Protein AF-A0A2A4IJP9-F1 (afdb_monomer_lite)

Secondary structure (DSSP, 8-state):
-HHHHHHHHHHHHHHHHHHHHHHHHHS--SSHHHHHHHHHTTSPTT--SEEEE-SHHHHHH--HHHHHHHH---EEE---TT--HHHHHHHHHHHTTT---SEEEE-SHHHH-GGGGSTT-HHHHHHHHHHSPSSHHHHHHHHHHS-GGGHHHHH-HHHHHTT-GGG--GGGTS---GGGGSTTPPP----------S--------TT-----

Radius of gyration: 20.9 Å; chains: 1; bounding box: 59×50×66 Å

Foldseek 3Di:
DVVVVVVVVVVVVVVVVVVVLVCLLLFDDDFLLLLLLLLLVVDAFAQAQEEEEEAVCLQPVDAQVCCCVPPVHRHADSYHHLAAPLLSVLSVVVNVVRHPHNYYHYDCVNVVVVCSLDPVCVVNLQSSLSSDDDDPSSVVSCVVNPDPVCSCCRVDVVNVSVVCPVVGDPVSNDDDPCSNVRRSHDDDPDDDDPPPPDDDDPPPPVPDPDPPD

pLDDT: mean 82.54, std 14.51, range [44.16, 98.38]

Structure (mmCIF, N/CA/C/O backbone):
data_AF-A0A2A4IJP9-F1
#
_entry.id   AF-A0A2A4IJP9-F1
#
loop_
_atom_site.group_PDB
_atom_site.id
_atom_site.type_symbol
_atom_site.label_atom_id
_atom_site.label_alt_id
_atom_site.label_comp_id
_atom_site.label_asym_id
_atom_site.label_entity_id
_atom_site.label_seq_id
_atom_site.pdbx_PDB_ins_code
_atom_site.Cartn_x
_atom_site.Cartn_y
_atom_site.Cartn_z
_atom_site.occupancy
_atom_site.B_iso_or_equiv
_atom_site.auth_seq_id
_atom_site.auth_comp_id
_atom_site.auth_asym_id
_atom_site.auth_atom_id
_atom_site.pdbx_PDB_model_num
ATOM 1 N N . MET A 1 1 ? -29.208 14.426 31.979 1.00 63.25 1 MET A N 1
ATOM 2 C CA . MET A 1 1 ? -28.071 13.583 31.519 1.00 63.25 1 MET A CA 1
ATOM 3 C C . MET A 1 1 ? -28.048 13.380 30.003 1.00 63.25 1 MET A C 1
ATOM 5 O O . MET A 1 1 ? -27.011 13.641 29.411 1.00 63.25 1 MET A O 1
ATOM 9 N N . LYS A 1 2 ? -29.172 13.032 29.354 1.00 78.62 2 LYS A N 1
ATOM 10 C CA . LYS A 1 2 ? -29.249 12.823 27.889 1.00 78.62 2 LYS A CA 1
ATOM 11 C C . LYS A 1 2 ? -28.760 14.016 27.045 1.00 78.62 2 LYS A C 1
ATOM 13 O O . LYS A 1 2 ? -27.952 13.827 26.151 1.00 78.62 2 LYS A O 1
ATOM 18 N N . ILE A 1 3 ? -29.143 15.251 27.393 1.00 87.56 3 ILE A N 1
ATOM 19 C CA . ILE A 1 3 ? -28.709 16.465 26.665 1.00 87.56 3 ILE A CA 1
ATOM 20 C C . ILE A 1 3 ? -27.187 16.685 26.750 1.00 87.56 3 ILE A C 1
ATOM 22 O O . ILE A 1 3 ? -26.568 17.071 25.765 1.00 87.56 3 ILE A O 1
ATOM 26 N N . LYS A 1 4 ? -26.562 16.416 27.908 1.00 91.81 4 LYS A N 1
ATOM 27 C CA . LYS A 1 4 ? -25.101 16.532 28.065 1.00 91.81 4 LYS A CA 1
ATOM 28 C C . LYS A 1 4 ? -24.374 15.475 27.227 1.00 91.81 4 LYS A C 1
ATOM 30 O O . LYS A 1 4 ? -23.414 15.812 26.548 1.00 91.81 4 LYS A O 1
ATOM 35 N N . ALA A 1 5 ? -24.876 14.238 27.221 1.00 94.75 5 ALA A N 1
ATOM 36 C CA . ALA A 1 5 ? -24.332 13.166 26.390 1.00 94.75 5 ALA A CA 1
ATOM 37 C C . ALA A 1 5 ? -24.440 13.489 24.890 1.00 94.75 5 ALA A C 1
ATOM 39 O O . ALA A 1 5 ? -23.455 13.358 24.174 1.00 94.75 5 ALA A O 1
ATOM 40 N N . ILE A 1 6 ? -25.592 13.998 24.435 1.00 95.50 6 ILE A N 1
ATOM 41 C CA . ILE A 1 6 ? -25.785 14.429 23.041 1.00 95.50 6 ILE A CA 1
ATOM 42 C C . ILE A 1 6 ? -24.781 15.525 22.673 1.00 95.50 6 ILE A C 1
ATOM 44 O O . ILE A 1 6 ? -24.096 15.395 21.667 1.00 95.50 6 ILE A O 1
ATOM 48 N N . LYS A 1 7 ? -24.616 16.558 23.512 1.00 95.25 7 LYS A N 1
ATOM 49 C CA . LYS A 1 7 ? -23.635 17.631 23.268 1.00 95.25 7 LYS A CA 1
ATOM 50 C C . LYS A 1 7 ? -22.203 17.102 23.142 1.00 95.25 7 LYS A C 1
ATOM 52 O O . LYS A 1 7 ? -21.485 17.532 22.246 1.00 95.25 7 LYS A O 1
ATOM 57 N N . ILE A 1 8 ? -21.802 16.165 24.004 1.00 96.69 8 ILE A N 1
ATOM 58 C CA . ILE A 1 8 ? -20.465 15.549 23.960 1.00 96.69 8 ILE A CA 1
ATOM 59 C C . ILE A 1 8 ? -20.283 14.741 22.673 1.00 96.69 8 ILE A C 1
ATOM 61 O O . ILE A 1 8 ? -19.279 14.909 21.988 1.00 96.69 8 ILE A O 1
ATOM 65 N N . ILE A 1 9 ? -21.255 13.902 22.311 1.00 96.50 9 ILE A N 1
ATOM 66 C CA . ILE A 1 9 ? -21.191 13.082 21.094 1.00 96.50 9 ILE A CA 1
ATOM 67 C C . ILE A 1 9 ? -21.143 13.972 19.849 1.00 96.50 9 ILE A C 1
ATOM 69 O O . ILE A 1 9 ? -20.305 13.753 18.978 1.00 96.50 9 ILE A O 1
ATOM 73 N N . SER A 1 10 ? -21.992 15.000 19.778 1.00 96.31 10 SER A N 1
ATOM 74 C CA . SER A 1 10 ? -21.985 15.962 18.674 1.00 96.31 10 SER A CA 1
ATOM 75 C C . SER A 1 10 ? -20.648 16.689 18.568 1.00 96.31 10 SER A C 1
ATOM 77 O O . SER A 1 10 ? -20.105 16.791 17.472 1.00 96.31 10 SER A O 1
ATOM 79 N N . PHE A 1 11 ? -20.082 17.143 19.690 1.00 97.25 11 PHE A N 1
ATOM 80 C CA . PHE A 1 11 ? -18.761 17.767 19.708 1.00 97.25 11 PHE A CA 1
ATOM 81 C C . PHE A 1 11 ? -17.674 16.814 19.197 1.00 97.25 11 PHE A C 1
ATOM 83 O O . PHE A 1 11 ? -16.904 17.195 18.320 1.00 97.25 11 PHE A O 1
ATOM 90 N N . LEU A 1 12 ? -17.636 15.570 19.686 1.00 96.94 12 LEU A N 1
ATOM 91 C CA . LEU A 1 12 ? -16.654 14.573 19.251 1.00 96.94 12 LEU A CA 1
ATOM 92 C C . 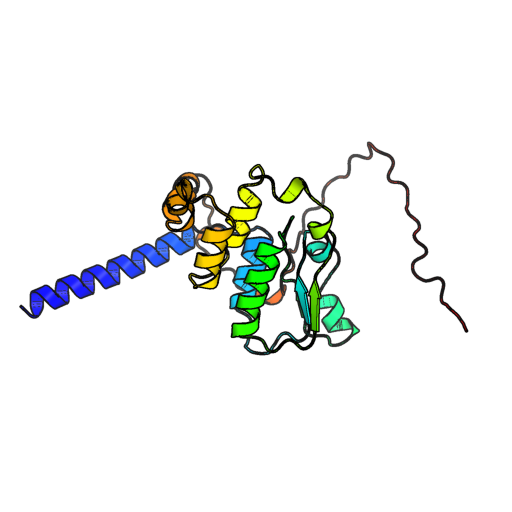LEU A 1 12 ? -16.790 14.245 17.764 1.00 96.94 12 LEU A C 1
ATOM 94 O O . LEU A 1 12 ? -15.786 14.124 17.072 1.00 96.94 12 LEU A O 1
ATOM 98 N N . LEU A 1 13 ? -18.017 14.142 17.254 1.00 96.44 13 LEU A N 1
ATOM 99 C CA . LEU A 1 13 ? -18.260 13.880 15.839 1.00 96.44 13 LEU A CA 1
ATOM 100 C C . LEU A 1 13 ? -17.765 15.039 14.970 1.00 96.44 13 LEU A C 1
ATOM 102 O O . LEU A 1 13 ? -17.024 14.809 14.016 1.00 96.44 13 LEU A O 1
ATOM 106 N N . ILE A 1 14 ? -18.108 16.279 15.331 1.00 96.56 14 ILE A N 1
ATOM 107 C CA . ILE A 1 14 ? -17.627 17.481 14.635 1.00 96.56 14 ILE A CA 1
ATOM 108 C C 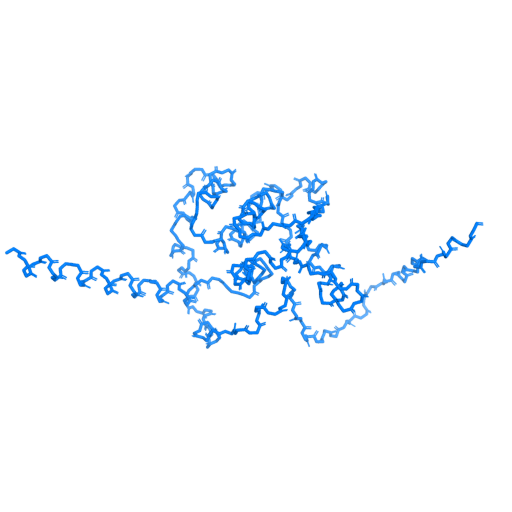. ILE A 1 14 ? -16.098 17.544 14.685 1.00 96.56 14 ILE A C 1
ATOM 110 O O . ILE A 1 14 ? -15.453 17.753 13.660 1.00 96.56 14 ILE A O 1
ATOM 114 N N . PHE A 1 15 ? -15.508 17.303 15.854 1.00 94.69 15 PHE A N 1
ATOM 115 C CA . PHE A 1 15 ? -14.062 17.295 16.040 1.00 94.69 15 PHE A CA 1
ATOM 116 C C . PHE A 1 15 ? -13.375 16.242 15.161 1.00 94.69 15 PHE A C 1
ATOM 118 O O . PHE A 1 15 ? -12.411 16.562 14.471 1.00 94.69 15 PHE A O 1
ATOM 125 N N . CYS A 1 16 ? -13.900 15.017 15.101 1.00 92.12 16 CYS A N 1
ATOM 126 C CA . CYS A 1 16 ? -13.381 13.961 14.230 1.00 92.12 16 CYS A CA 1
ATOM 127 C C . CYS A 1 16 ? -13.487 14.320 12.741 1.00 92.12 16 CYS A C 1
ATOM 129 O O . CYS A 1 16 ? -12.548 14.070 11.987 1.00 92.12 16 CYS A O 1
ATOM 131 N N . VAL A 1 17 ? -14.596 14.931 12.309 1.00 92.31 17 VAL A N 1
ATOM 132 C CA . VAL A 1 17 ? -14.779 15.381 10.917 1.00 92.31 17 VAL A CA 1
ATOM 133 C C . VAL A 1 17 ? -13.785 16.487 10.558 1.00 92.31 17 VAL A C 1
ATOM 135 O O . VAL A 1 17 ? -13.175 16.446 9.485 1.00 92.31 17 VAL A O 1
ATOM 138 N N . LEU A 1 18 ? -13.577 17.452 11.456 1.00 91.38 18 LEU A N 1
ATOM 139 C CA . LEU A 1 18 ? -12.591 18.517 11.275 1.00 91.38 18 LEU A CA 1
ATOM 140 C C . LEU A 1 18 ? -11.171 17.950 11.233 1.00 91.38 18 LEU A C 1
ATOM 142 O O . LEU A 1 18 ? -10.430 18.240 10.295 1.00 91.38 18 LEU A O 1
ATOM 146 N N . LEU A 1 19 ? -10.813 17.081 12.181 1.00 87.06 19 LEU A N 1
ATOM 147 C CA . LEU A 1 19 ? -9.511 16.416 12.205 1.00 87.06 19 LEU A CA 1
ATOM 148 C C . LEU A 1 19 ? -9.255 15.603 10.938 1.00 87.06 19 LEU A C 1
ATOM 150 O O . LEU A 1 19 ? -8.159 15.671 10.387 1.00 87.06 19 LEU A O 1
ATOM 154 N N . TYR A 1 20 ? -10.250 14.862 10.451 1.00 84.94 20 TYR A N 1
ATOM 155 C CA . TYR A 1 20 ? -10.142 14.115 9.200 1.00 84.94 20 TYR A CA 1
ATOM 156 C C . TYR A 1 20 ? -9.907 15.048 8.006 1.00 84.94 20 TYR A C 1
ATOM 158 O O . TYR A 1 20 ? -9.017 14.807 7.187 1.00 84.94 20 TYR A O 1
ATOM 166 N N . SER A 1 21 ? -10.664 16.144 7.933 1.00 84.56 21 SER A N 1
ATOM 167 C CA . SER A 1 21 ? -10.563 17.128 6.851 1.00 84.56 21 SER A CA 1
ATOM 168 C C . SER A 1 21 ? -9.196 17.811 6.827 1.00 84.56 21 SER A C 1
ATOM 170 O O . SER A 1 21 ? -8.582 17.907 5.765 1.00 84.56 21 SER A O 1
ATOM 172 N N . VAL A 1 22 ? -8.687 18.211 7.996 1.00 85.38 22 VAL A N 1
ATOM 173 C CA . VAL A 1 22 ? -7.338 18.768 8.159 1.00 85.38 22 VAL A CA 1
ATOM 174 C C . VAL A 1 22 ? -6.295 17.714 7.792 1.00 85.38 22 VAL A C 1
ATOM 176 O O . VAL A 1 22 ? -5.471 17.947 6.915 1.00 85.38 22 VAL A O 1
ATOM 179 N N . SER A 1 23 ? -6.368 16.513 8.367 1.00 82.00 23 SER A N 1
ATOM 180 C CA . SER A 1 23 ? -5.419 15.429 8.081 1.00 82.00 23 SER A CA 1
ATOM 181 C C . SER A 1 23 ? -5.304 15.134 6.581 1.00 82.00 23 SER A C 1
ATOM 183 O O . SER A 1 23 ? -4.203 14.942 6.074 1.00 82.00 23 SER A O 1
ATOM 185 N N . ARG A 1 24 ? -6.416 15.184 5.837 1.00 81.50 24 ARG A N 1
ATOM 186 C CA . ARG A 1 24 ? -6.442 14.991 4.379 1.00 81.50 24 ARG A CA 1
ATOM 187 C C . ARG A 1 24 ? -5.681 16.070 3.598 1.00 81.50 24 ARG A C 1
ATOM 189 O O . ARG A 1 24 ? -5.043 15.737 2.599 1.00 81.50 24 ARG A O 1
ATOM 196 N N . VAL A 1 25 ? -5.769 17.336 4.009 1.00 83.62 25 VAL A N 1
ATOM 197 C CA . VAL A 1 25 ? -5.050 18.457 3.367 1.00 83.62 25 VAL A CA 1
ATOM 198 C C . VAL A 1 25 ? -3.558 18.389 3.696 1.00 83.62 25 VAL A C 1
ATOM 200 O O . VAL A 1 25 ? -2.708 18.542 2.821 1.00 83.62 25 VAL A O 1
ATOM 203 N N . PHE A 1 26 ? -3.240 18.089 4.954 1.00 82.06 26 PHE A N 1
ATOM 204 C CA . PHE A 1 26 ? -1.867 18.067 5.452 1.00 82.06 26 PHE A CA 1
ATOM 205 C C . PHE A 1 26 ? -1.097 16.789 5.114 1.00 82.06 26 PHE A C 1
ATOM 207 O O . PHE A 1 26 ? 0.133 16.805 5.152 1.00 82.06 26 PHE A O 1
ATOM 214 N N . ARG A 1 27 ? -1.779 15.699 4.735 1.00 78.88 27 ARG A N 1
ATOM 215 C CA . ARG A 1 27 ? -1.115 14.469 4.291 1.00 78.88 27 ARG A CA 1
ATOM 216 C C . ARG A 1 27 ? -0.145 14.768 3.147 1.00 78.88 27 ARG A C 1
ATOM 218 O O . ARG A 1 27 ? -0.412 15.590 2.266 1.00 78.88 27 ARG A O 1
ATOM 225 N N . PHE A 1 28 ? 0.979 14.066 3.148 1.00 76.81 28 PHE A N 1
ATOM 226 C CA . PHE A 1 28 ? 1.908 14.068 2.027 1.00 76.81 28 PHE A CA 1
ATOM 227 C C . PHE A 1 28 ? 1.256 13.488 0.755 1.00 76.81 28 PHE A C 1
ATOM 229 O O . PHE A 1 28 ? 0.429 12.568 0.812 1.00 76.81 28 PHE A O 1
ATOM 236 N N . LYS A 1 29 ? 1.603 14.080 -0.389 1.00 75.06 29 LYS A N 1
ATOM 237 C CA . LYS A 1 29 ? 1.082 13.785 -1.732 1.00 75.06 29 LYS A CA 1
ATOM 238 C C . LYS A 1 29 ? 2.211 13.971 -2.749 1.00 75.06 29 LYS A C 1
ATOM 240 O O . LYS A 1 29 ? 3.145 14.714 -2.456 1.00 75.06 29 LYS A O 1
ATOM 245 N N . GLY A 1 30 ? 2.093 13.352 -3.923 1.00 69.12 30 GLY A N 1
ATOM 246 C CA . GLY A 1 30 ? 2.944 13.676 -5.072 1.00 69.12 30 GLY A CA 1
ATOM 247 C C . GLY A 1 30 ? 4.333 13.041 -5.059 1.00 69.12 30 GLY A C 1
ATOM 248 O O . GLY A 1 30 ? 5.231 13.556 -5.714 1.00 69.12 30 GLY A O 1
ATOM 249 N N . ASN A 1 31 ? 4.523 11.949 -4.314 1.00 71.56 31 ASN A N 1
ATOM 250 C CA . ASN A 1 31 ? 5.643 11.045 -4.563 1.00 71.56 31 ASN A CA 1
ATOM 251 C C . ASN A 1 31 ? 5.110 9.664 -4.953 1.00 71.56 31 ASN A C 1
ATOM 253 O O . ASN A 1 31 ? 3.979 9.304 -4.612 1.00 71.56 31 ASN A O 1
ATOM 257 N N . ASP A 1 32 ? 5.952 8.898 -5.636 1.00 73.25 32 ASP A N 1
ATOM 258 C CA . ASP A 1 32 ? 5.666 7.544 -6.109 1.00 73.25 32 ASP A CA 1
ATOM 259 C C . ASP A 1 32 ? 5.084 6.624 -5.020 1.00 73.25 32 ASP A C 1
ATOM 261 O O . ASP A 1 32 ? 4.082 5.948 -5.238 1.00 73.25 32 ASP A O 1
ATOM 265 N N . SER A 1 33 ? 5.633 6.652 -3.807 1.00 78.56 33 SER A N 1
ATOM 266 C CA . SER A 1 33 ? 5.166 5.881 -2.654 1.00 78.56 33 SER A CA 1
ATOM 267 C C . SER A 1 33 ? 3.733 6.214 -2.238 1.00 78.56 33 SER A C 1
ATOM 269 O O . SER A 1 33 ? 2.912 5.313 -2.018 1.00 78.56 33 SER A O 1
ATOM 271 N N . PHE A 1 34 ? 3.428 7.503 -2.092 1.00 82.44 34 PHE A N 1
ATOM 272 C CA . PHE A 1 34 ? 2.104 7.991 -1.725 1.00 82.44 34 PHE A CA 1
ATOM 273 C C . PHE A 1 34 ? 1.120 7.677 -2.838 1.00 82.44 34 PHE A C 1
ATOM 275 O O . PHE A 1 34 ? 0.049 7.137 -2.566 1.00 82.44 34 PHE A O 1
ATOM 282 N N . ASP A 1 35 ? 1.479 7.972 -4.077 1.00 83.50 35 ASP A N 1
ATOM 283 C CA . ASP A 1 35 ? 0.568 7.842 -5.200 1.00 83.50 35 ASP A CA 1
ATOM 284 C C . ASP A 1 35 ? 0.278 6.369 -5.486 1.00 83.50 35 ASP A C 1
ATOM 286 O O . ASP A 1 35 ? -0.899 5.997 -5.495 1.00 83.50 35 ASP A O 1
ATOM 290 N N . ALA A 1 36 ? 1.291 5.498 -5.547 1.00 88.44 36 ALA A N 1
ATOM 291 C CA . ALA A 1 36 ? 1.105 4.057 -5.725 1.00 88.44 36 ALA A CA 1
ATOM 292 C C . ALA A 1 36 ? 0.241 3.439 -4.617 1.00 88.44 36 ALA A C 1
ATOM 294 O O . ALA A 1 36 ? -0.654 2.647 -4.898 1.00 88.44 36 ALA A O 1
ATOM 295 N N . THR A 1 37 ? 0.428 3.827 -3.355 1.00 90.31 37 THR A N 1
ATOM 296 C CA . THR A 1 37 ? -0.349 3.252 -2.243 1.00 90.31 37 THR A CA 1
ATOM 297 C C . THR A 1 37 ? -1.776 3.800 -2.177 1.00 90.31 37 THR A C 1
ATOM 299 O O . THR A 1 37 ? -2.739 3.049 -2.007 1.00 90.31 37 THR A O 1
ATOM 302 N N . HIS A 1 38 ? -1.961 5.114 -2.321 1.00 87.56 38 HIS A N 1
ATOM 303 C CA . HIS A 1 38 ? -3.291 5.724 -2.247 1.00 87.56 38 HIS A CA 1
ATOM 304 C C . HIS A 1 38 ? -4.182 5.300 -3.409 1.00 87.56 38 HIS A C 1
ATOM 306 O O . HIS A 1 38 ? -5.393 5.153 -3.236 1.00 87.56 38 HIS A O 1
ATOM 312 N N . THR A 1 39 ? -3.599 5.114 -4.589 1.00 88.56 39 THR A N 1
ATOM 313 C CA . THR A 1 39 ? -4.331 4.651 -5.768 1.00 88.56 39 THR A CA 1
ATOM 314 C C . THR A 1 39 ? -4.604 3.160 -5.708 1.00 88.56 39 THR A C 1
ATOM 316 O O . THR A 1 39 ? -5.671 2.744 -6.161 1.00 88.56 39 THR A O 1
ATOM 319 N N . PHE A 1 40 ? -3.745 2.383 -5.042 1.00 93.75 40 PHE A N 1
ATOM 320 C CA . PHE A 1 40 ? -3.973 0.965 -4.783 1.00 93.75 40 PHE A CA 1
ATOM 321 C C . PHE A 1 40 ? -5.247 0.761 -3.956 1.00 93.75 40 PHE A C 1
ATOM 323 O O . PHE A 1 40 ? -6.118 -0.027 -4.321 1.00 93.75 40 PHE A O 1
ATOM 330 N N . TYR A 1 41 ? -5.427 1.542 -2.885 1.00 92.69 41 TYR A N 1
ATOM 331 C CA . TYR A 1 41 ? -6.635 1.461 -2.053 1.00 92.69 41 TYR A CA 1
ATOM 332 C C . TYR A 1 41 ? -7.931 1.851 -2.779 1.00 92.69 41 TYR A C 1
ATOM 334 O O . TYR A 1 41 ? -9.015 1.568 -2.270 1.00 92.69 41 TYR A O 1
ATOM 342 N N . LYS A 1 42 ? -7.841 2.490 -3.952 1.00 91.12 42 LYS A N 1
ATOM 343 C CA . LYS A 1 42 ? -8.993 2.829 -4.799 1.00 91.12 42 LYS A CA 1
ATOM 344 C C . LYS A 1 42 ? -9.313 1.751 -5.842 1.00 91.12 42 LYS A C 1
ATOM 346 O O . LYS A 1 42 ? -10.296 1.901 -6.565 1.00 91.12 42 LYS A O 1
ATOM 351 N N . GLN A 1 43 ? -8.505 0.695 -5.954 1.00 93.25 43 GLN A N 1
ATOM 352 C CA . GLN A 1 43 ? -8.711 -0.339 -6.966 1.00 93.25 43 GLN A CA 1
ATOM 353 C C . GLN A 1 43 ? -9.906 -1.237 -6.612 1.00 93.25 43 GLN A C 1
ATOM 355 O O . GLN A 1 43 ? -10.079 -1.597 -5.442 1.00 93.25 43 GLN A O 1
ATOM 360 N N . PRO A 1 44 ? -10.726 -1.640 -7.602 1.00 94.56 44 PRO A N 1
ATOM 361 C CA . PRO A 1 44 ? -11.785 -2.616 -7.375 1.00 94.56 44 PRO A CA 1
ATOM 362 C C . PRO A 1 44 ? -11.224 -3.923 -6.802 1.00 94.56 44 PRO A C 1
ATOM 364 O O . PRO A 1 44 ? -10.089 -4.315 -7.095 1.00 94.56 44 PRO A O 1
ATOM 367 N N . LYS A 1 45 ? -12.019 -4.612 -5.978 1.00 97.19 45 LYS A N 1
ATOM 368 C CA . LYS A 1 45 ? -11.629 -5.918 -5.428 1.00 97.19 45 LYS A CA 1
ATOM 369 C C . LYS A 1 45 ? -11.381 -6.915 -6.560 1.00 97.19 45 LYS A C 1
ATOM 371 O O . LYS A 1 45 ? -12.178 -6.976 -7.490 1.00 97.19 45 LYS A O 1
ATOM 376 N N . ASN A 1 46 ? -10.324 -7.715 -6.434 1.00 97.56 46 ASN A N 1
ATOM 377 C CA . ASN A 1 46 ? -9.917 -8.735 -7.411 1.00 97.56 46 ASN A CA 1
ATOM 378 C C . ASN A 1 46 ? -9.790 -8.210 -8.853 1.00 97.56 46 ASN A C 1
ATOM 380 O O . ASN A 1 46 ? -10.182 -8.893 -9.793 1.00 97.56 46 ASN A O 1
ATOM 384 N N . SER A 1 47 ? -9.276 -6.991 -9.024 1.00 96.50 47 SER A N 1
ATOM 385 C CA . SER A 1 47 ? -9.038 -6.394 -10.346 1.00 96.50 47 SER A CA 1
ATOM 386 C C . SER A 1 47 ? -7.578 -6.464 -10.790 1.00 96.50 47 SER A C 1
ATOM 388 O O . SER A 1 47 ? -7.267 -6.054 -11.903 1.00 96.50 47 SER A O 1
ATOM 390 N N . ILE A 1 48 ? -6.686 -6.964 -9.934 1.00 97.62 48 ILE A N 1
ATOM 391 C CA . ILE A 1 48 ? -5.243 -7.036 -10.169 1.00 97.62 48 ILE A CA 1
ATOM 392 C C . ILE A 1 48 ? -4.840 -8.510 -10.205 1.00 97.62 48 ILE A C 1
ATOM 394 O O . ILE A 1 48 ? -4.899 -9.190 -9.179 1.00 97.62 48 ILE A O 1
ATOM 398 N N . ASP A 1 49 ? -4.417 -8.985 -11.375 1.00 97.81 49 ASP A N 1
ATOM 399 C CA . ASP A 1 49 ? -3.930 -10.350 -11.583 1.00 97.81 49 ASP A CA 1
ATOM 400 C C . ASP A 1 49 ? -2.434 -10.465 -11.280 1.00 97.81 49 ASP A C 1
ATOM 402 O O . ASP A 1 49 ? -2.009 -11.447 -10.667 1.00 97.81 49 ASP A O 1
ATOM 406 N N . VAL A 1 50 ? -1.645 -9.457 -11.667 1.00 98.38 50 VAL A N 1
ATOM 407 C CA . VAL A 1 50 ? -0.192 -9.420 -11.447 1.00 98.38 50 VAL A CA 1
ATOM 408 C C . VAL A 1 50 ? 0.181 -8.223 -10.580 1.00 98.38 50 VAL A C 1
ATOM 410 O O . VAL A 1 50 ? -0.156 -7.083 -10.900 1.00 98.38 50 VAL A O 1
ATOM 413 N N . LEU A 1 51 ? 0.891 -8.472 -9.483 1.00 98.25 51 LEU A N 1
ATOM 414 C CA . LEU A 1 51 ? 1.378 -7.429 -8.584 1.00 98.25 51 LEU A CA 1
ATOM 415 C C . LEU A 1 51 ? 2.898 -7.334 -8.657 1.00 98.25 51 LEU A C 1
ATOM 417 O O . LEU A 1 51 ? 3.590 -8.307 -8.362 1.00 98.25 51 LEU A O 1
ATOM 421 N N . PHE A 1 52 ? 3.404 -6.148 -8.978 1.00 97.75 52 PHE A N 1
ATOM 422 C CA . PHE A 1 52 ? 4.832 -5.856 -8.960 1.00 97.75 52 PHE A CA 1
ATOM 423 C C . PHE A 1 52 ? 5.210 -5.116 -7.676 1.00 97.75 52 PHE A C 1
ATOM 425 O O . PHE A 1 52 ? 4.533 -4.171 -7.266 1.00 97.75 52 PHE A O 1
ATOM 432 N N . LEU A 1 53 ? 6.293 -5.545 -7.036 1.00 96.19 53 LEU A N 1
ATOM 433 C CA . LEU A 1 53 ? 6.856 -4.957 -5.823 1.00 96.19 53 LEU A CA 1
ATOM 434 C C . LEU A 1 53 ? 8.349 -4.730 -6.039 1.00 96.19 53 LEU A C 1
ATOM 436 O O . LEU A 1 53 ? 9.044 -5.623 -6.517 1.00 96.19 53 LEU A O 1
ATOM 440 N N . GLY A 1 54 ? 8.850 -3.564 -5.646 1.00 92.50 54 GLY A N 1
ATOM 441 C CA . GLY A 1 54 ? 10.266 -3.260 -5.800 1.00 92.50 54 GLY A CA 1
ATOM 442 C C . GLY A 1 54 ? 10.594 -1.789 -5.651 1.00 92.50 54 GLY A C 1
ATOM 443 O O . GLY A 1 54 ? 9.736 -0.985 -5.270 1.00 92.50 54 GLY A O 1
ATOM 444 N N . SER A 1 55 ? 11.851 -1.481 -5.941 1.00 90.50 55 SER A N 1
ATOM 445 C CA . SER A 1 55 ? 12.446 -0.152 -5.889 1.00 90.50 55 SER A CA 1
ATOM 446 C C . SER A 1 55 ? 12.058 0.731 -7.089 1.00 90.50 55 SER A C 1
ATOM 448 O O . SER A 1 55 ? 11.118 0.437 -7.834 1.00 90.50 55 SER A O 1
ATOM 450 N N . SER A 1 56 ? 12.818 1.808 -7.306 1.00 89.19 56 SER A N 1
ATOM 451 C CA . SER A 1 56 ? 12.731 2.639 -8.507 1.00 89.19 56 SER A CA 1
ATOM 452 C C . SER A 1 56 ? 12.917 1.846 -9.804 1.00 89.19 56 SER A C 1
ATOM 454 O O . SER A 1 56 ? 12.362 2.253 -10.814 1.00 89.19 56 SER A O 1
ATOM 456 N N . HIS A 1 57 ? 13.630 0.714 -9.789 1.00 91.00 57 HIS A N 1
ATOM 457 C CA . HIS A 1 57 ? 13.817 -0.119 -10.984 1.00 91.00 57 HIS A CA 1
ATOM 458 C C . HIS A 1 57 ? 12.462 -0.624 -11.485 1.00 91.00 57 HIS A C 1
ATOM 460 O O . HIS A 1 57 ? 12.038 -0.312 -12.588 1.00 91.00 57 HIS A O 1
ATOM 466 N N . VAL A 1 58 ? 11.685 -1.269 -10.609 1.00 93.38 58 VAL A N 1
ATOM 467 C CA . VAL A 1 58 ? 10.313 -1.676 -10.948 1.00 93.38 58 VAL A CA 1
ATOM 468 C C . VAL A 1 58 ? 9.442 -0.469 -11.280 1.00 93.38 58 VAL A C 1
ATOM 470 O O . VAL A 1 58 ? 8.594 -0.560 -12.164 1.00 93.38 58 VAL A O 1
ATOM 473 N N . HIS A 1 59 ? 9.623 0.652 -10.577 1.00 91.38 59 HIS A N 1
ATOM 474 C CA . HIS A 1 59 ? 8.813 1.849 -10.794 1.00 91.38 59 HIS A CA 1
ATOM 475 C C . HIS A 1 59 ? 8.937 2.408 -12.214 1.00 91.38 59 HIS A C 1
ATOM 477 O O . HIS A 1 59 ? 7.929 2.829 -12.776 1.00 91.38 59 HIS A O 1
ATOM 483 N N . PHE A 1 60 ? 10.145 2.398 -12.780 1.00 89.25 60 PHE A N 1
ATOM 484 C CA . PHE A 1 60 ? 10.422 2.971 -14.097 1.00 89.25 60 PHE A CA 1
ATOM 485 C C . PHE A 1 60 ? 10.470 1.937 -15.229 1.00 89.25 60 PHE A C 1
ATOM 487 O O . PHE A 1 60 ? 10.205 2.311 -16.368 1.00 89.25 60 PHE A O 1
ATOM 494 N N . ASP A 1 61 ? 10.724 0.659 -14.933 1.00 90.81 61 ASP A N 1
ATOM 495 C CA . ASP A 1 61 ? 10.844 -0.384 -15.962 1.00 90.81 61 ASP A CA 1
ATOM 496 C C . ASP A 1 61 ? 9.509 -1.067 -16.293 1.00 90.81 61 ASP A C 1
ATOM 498 O O . ASP A 1 61 ? 9.337 -1.601 -17.388 1.00 90.81 61 ASP A O 1
ATOM 502 N N . ILE A 1 62 ? 8.550 -1.089 -15.356 1.00 92.88 62 ILE A N 1
ATOM 503 C CA . ILE A 1 62 ? 7.289 -1.823 -15.528 1.00 92.88 62 ILE A CA 1
ATOM 504 C C . ILE A 1 62 ? 6.116 -0.872 -15.742 1.00 92.88 62 ILE A C 1
ATOM 506 O O . ILE A 1 62 ? 5.679 -0.189 -14.812 1.00 92.88 62 ILE A O 1
ATOM 510 N N . ASP A 1 63 ? 5.530 -0.936 -16.939 1.00 93.06 63 ASP A N 1
ATOM 511 C CA . ASP A 1 63 ? 4.329 -0.194 -17.327 1.00 93.06 63 ASP A CA 1
ATOM 512 C C . ASP A 1 63 ? 3.081 -1.107 -17.408 1.00 93.06 63 ASP A C 1
ATOM 514 O O . ASP A 1 63 ? 2.904 -1.858 -18.377 1.00 93.06 63 ASP A O 1
ATOM 518 N N . PRO A 1 64 ? 2.160 -1.041 -16.420 1.00 94.38 64 PRO A N 1
ATOM 519 C CA . PRO A 1 64 ? 0.895 -1.770 -16.461 1.00 94.38 64 PRO A CA 1
ATOM 520 C C . PRO A 1 64 ? -0.007 -1.458 -17.660 1.00 94.38 64 PRO A C 1
ATOM 522 O O . PRO A 1 64 ? -0.786 -2.321 -18.064 1.00 94.38 64 PRO A O 1
ATOM 525 N N . ALA A 1 65 ? 0.053 -0.249 -18.226 1.00 92.00 65 ALA A N 1
ATOM 526 C CA . ALA A 1 65 ? -0.757 0.125 -19.381 1.00 92.00 65 ALA A CA 1
ATOM 527 C C . ALA A 1 65 ? -0.272 -0.584 -20.650 1.00 92.00 65 ALA A C 1
ATOM 529 O O . ALA A 1 65 ? -1.106 -1.055 -21.425 1.00 92.00 65 ALA A O 1
ATOM 530 N N . ILE A 1 66 ? 1.047 -0.723 -20.827 1.00 93.81 66 ILE A N 1
ATOM 531 C CA . ILE A 1 66 ? 1.634 -1.518 -21.918 1.00 93.81 66 ILE A CA 1
ATOM 532 C C . ILE A 1 66 ? 1.253 -2.992 -21.748 1.00 93.81 66 ILE A C 1
ATOM 534 O O . ILE A 1 66 ? 0.691 -3.585 -22.668 1.00 93.81 66 ILE A O 1
ATOM 538 N N . LEU A 1 67 ? 1.442 -3.557 -20.549 1.00 95.31 67 LEU A N 1
ATOM 539 C CA . LEU A 1 67 ? 1.082 -4.953 -20.257 1.00 95.31 67 LEU A CA 1
ATOM 540 C C . LEU A 1 67 ? -0.398 -5.255 -20.532 1.00 95.31 67 LEU A C 1
ATOM 542 O O . LEU A 1 67 ? -0.739 -6.313 -21.065 1.00 95.31 67 LEU A O 1
ATOM 546 N N . TYR A 1 68 ? -1.285 -4.320 -20.196 1.00 95.25 68 TYR A N 1
ATOM 547 C CA . TYR A 1 68 ? -2.707 -4.462 -20.483 1.00 95.25 68 TYR A CA 1
ATOM 548 C C . TYR A 1 68 ? -3.010 -4.333 -21.980 1.00 95.25 68 TYR A C 1
ATOM 550 O O . TYR A 1 68 ? -3.760 -5.142 -22.522 1.00 95.25 68 TYR A O 1
ATOM 558 N N . LYS A 1 69 ? -2.433 -3.334 -22.657 1.00 95.50 69 LYS A N 1
ATOM 559 C CA . LYS A 1 69 ? -2.691 -3.055 -24.077 1.00 95.50 69 LYS A CA 1
ATOM 560 C C . LYS A 1 69 ? -2.193 -4.174 -24.991 1.00 95.50 69 LYS A C 1
ATOM 562 O O . LYS A 1 69 ? -2.890 -4.519 -25.939 1.00 95.50 69 LYS A O 1
ATOM 567 N N . GLU A 1 70 ? -1.002 -4.700 -24.730 1.00 97.38 70 GLU A N 1
ATOM 568 C CA . GLU A 1 70 ? -0.337 -5.668 -25.609 1.00 97.38 70 GLU A CA 1
ATOM 569 C C . GLU A 1 70 ? -0.688 -7.117 -25.265 1.00 97.38 70 GLU A C 1
ATOM 571 O O . GLU A 1 70 ? -0.824 -7.942 -26.165 1.00 97.38 70 GLU A O 1
ATOM 576 N N . TYR A 1 71 ? -0.895 -7.423 -23.979 1.00 96.62 71 TYR A N 1
ATOM 577 C CA . TYR A 1 71 ? -1.050 -8.805 -23.505 1.00 96.62 71 TYR A CA 1
ATOM 578 C C . TYR A 1 71 ? -2.355 -9.059 -22.738 1.00 96.62 71 TYR A C 1
ATOM 580 O O . TYR A 1 71 ? -2.601 -10.181 -22.300 1.00 96.62 71 TYR A O 1
ATOM 588 N N . GLY A 1 72 ? -3.196 -8.041 -22.522 1.00 95.88 72 GLY A N 1
ATOM 589 C CA . GLY A 1 72 ? -4.419 -8.174 -21.721 1.00 95.88 72 GLY A CA 1
ATOM 590 C C . GLY A 1 72 ? -4.159 -8.445 -20.234 1.00 95.88 72 GLY A C 1
ATOM 591 O O . GLY A 1 72 ? -5.057 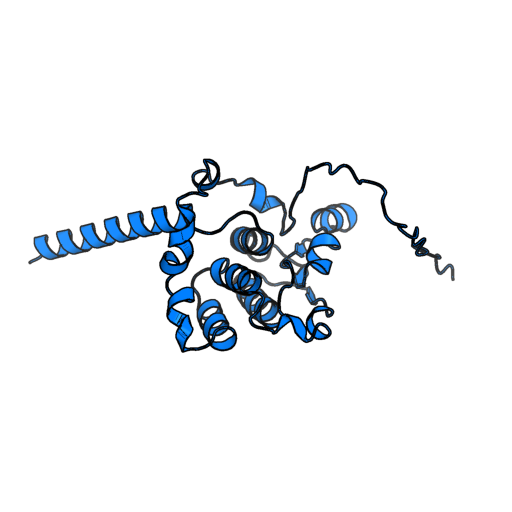-8.889 -19.517 1.00 95.88 72 GLY A O 1
ATOM 592 N N . ILE A 1 73 ? -2.937 -8.198 -19.751 1.00 96.81 73 ILE A N 1
ATOM 593 C CA . ILE A 1 73 ? -2.542 -8.490 -18.372 1.00 96.81 73 ILE A CA 1
ATOM 594 C C . ILE A 1 73 ? -2.982 -7.339 -17.466 1.00 96.81 73 ILE A C 1
ATOM 596 O O . ILE A 1 73 ? -2.443 -6.234 -17.521 1.00 96.81 73 ILE A O 1
ATOM 600 N N . SER A 1 74 ? -3.938 -7.613 -16.576 1.00 96.12 74 SER A N 1
ATOM 601 C CA . SER A 1 74 ? -4.346 -6.657 -15.547 1.00 96.12 74 SER A CA 1
ATOM 602 C C . SER A 1 74 ? -3.327 -6.647 -14.409 1.00 96.12 74 SER A C 1
ATOM 604 O O . SER A 1 74 ? -3.328 -7.531 -13.548 1.00 96.12 74 SER A O 1
ATOM 606 N N . SER A 1 75 ? -2.433 -5.663 -14.403 1.00 97.06 75 SER A N 1
ATOM 607 C CA . SER A 1 75 ? -1.350 -5.577 -13.426 1.00 97.06 75 SER A CA 1
ATOM 608 C C . SER A 1 75 ? -1.365 -4.286 -12.614 1.00 97.06 75 SER A C 1
ATOM 610 O O . SER A 1 75 ? -2.112 -3.342 -12.891 1.00 97.06 75 SER A O 1
ATOM 612 N N . TYR A 1 76 ? -0.564 -4.269 -11.552 1.00 97.25 76 TYR A N 1
ATOM 613 C CA . TYR A 1 76 ? -0.383 -3.095 -10.716 1.00 97.25 76 TYR A CA 1
ATOM 614 C C . TYR A 1 76 ? 1.070 -2.951 -10.281 1.00 97.25 76 TYR A C 1
ATOM 616 O O . TYR A 1 76 ? 1.654 -3.883 -9.718 1.00 97.25 76 TYR A O 1
ATOM 624 N N . ASN A 1 77 ? 1.624 -1.761 -10.492 1.00 96.12 77 ASN A N 1
ATOM 625 C CA . ASN A 1 77 ? 2.968 -1.418 -10.065 1.00 96.12 77 ASN A CA 1
ATOM 626 C C . ASN A 1 77 ? 2.935 -0.879 -8.622 1.00 96.12 77 ASN A C 1
ATOM 628 O O . ASN A 1 77 ? 2.699 0.300 -8.385 1.00 96.12 77 ASN A O 1
ATOM 632 N N . PHE A 1 78 ? 3.123 -1.748 -7.623 1.00 96.00 78 PHE A N 1
ATOM 633 C CA . PHE A 1 78 ? 3.100 -1.362 -6.204 1.00 96.00 78 PHE A CA 1
ATOM 634 C C . PHE A 1 78 ? 4.507 -1.066 -5.649 1.00 96.00 78 PHE A C 1
ATOM 636 O O . PHE A 1 78 ? 4.795 -1.303 -4.467 1.00 96.00 78 PHE A O 1
ATOM 643 N N . SER A 1 79 ? 5.384 -0.551 -6.510 1.00 92.75 79 SER A N 1
ATOM 644 C CA . SER A 1 79 ? 6.757 -0.146 -6.198 1.00 92.75 79 SER A CA 1
ATOM 645 C C . SER A 1 79 ? 6.850 1.295 -5.684 1.00 92.75 79 SER A C 1
ATOM 647 O O . SER A 1 79 ? 5.849 2.011 -5.561 1.00 92.75 79 SER A O 1
ATOM 649 N N . SER A 1 80 ? 8.059 1.702 -5.306 1.00 89.00 80 SER A N 1
ATOM 650 C CA . SER A 1 80 ? 8.431 3.094 -5.041 1.00 89.00 80 SER A CA 1
ATOM 651 C C . SER A 1 80 ? 9.945 3.240 -4.931 1.00 89.00 80 SER A C 1
ATOM 653 O O . SER A 1 80 ? 10.663 2.254 -4.759 1.00 89.00 80 SER A O 1
ATOM 655 N N . SER A 1 81 ? 10.436 4.474 -4.987 1.00 85.94 81 SER A N 1
ATOM 656 C CA . SER A 1 81 ? 11.848 4.816 -4.864 1.00 85.94 81 SER A CA 1
ATOM 657 C C . SER A 1 81 ? 12.450 4.191 -3.617 1.00 85.94 81 SER A C 1
ATOM 659 O O . SER A 1 81 ? 11.985 4.420 -2.496 1.00 85.94 81 SER A O 1
ATOM 661 N N . SER A 1 82 ? 13.484 3.378 -3.839 1.00 85.31 82 SER A N 1
ATOM 662 C CA . SER A 1 82 ? 14.238 2.703 -2.782 1.00 85.31 82 SER A CA 1
ATOM 663 C C . SER A 1 82 ? 13.350 1.936 -1.784 1.00 85.31 82 SER A C 1
ATOM 665 O O . SER A 1 82 ? 13.632 1.881 -0.585 1.00 85.31 82 SER A O 1
ATOM 667 N N . GLN A 1 83 ? 12.246 1.350 -2.262 1.00 88.12 83 GLN A N 1
ATOM 668 C CA . GLN A 1 83 ? 11.326 0.570 -1.440 1.00 88.12 83 GLN A CA 1
ATOM 669 C C . GLN A 1 83 ? 12.038 -0.596 -0.751 1.00 88.12 83 GLN A C 1
ATOM 671 O O . GLN A 1 83 ? 12.470 -1.549 -1.392 1.00 88.12 83 GLN A O 1
ATOM 676 N N . THR A 1 84 ? 12.099 -0.560 0.578 1.00 87.62 84 THR A N 1
ATOM 677 C CA . THR A 1 84 ? 12.710 -1.640 1.356 1.00 87.62 84 THR A CA 1
ATOM 678 C C . THR A 1 84 ? 11.919 -2.945 1.264 1.00 87.62 84 THR A C 1
ATOM 680 O O . THR A 1 84 ? 10.699 -2.947 1.071 1.00 87.62 84 THR A O 1
ATOM 683 N N . LEU A 1 85 ? 12.593 -4.072 1.516 1.00 88.81 85 LEU A N 1
ATOM 684 C CA . LEU A 1 85 ? 11.948 -5.385 1.582 1.00 88.81 85 LEU A CA 1
ATOM 685 C C . LEU A 1 85 ? 10.811 -5.415 2.615 1.00 88.81 85 LEU A C 1
ATOM 687 O O . LEU A 1 85 ? 9.750 -5.988 2.369 1.00 88.81 85 LEU A O 1
ATOM 691 N N . LEU A 1 86 ? 11.011 -4.753 3.757 1.00 89.69 86 LEU A N 1
ATOM 692 C CA . LEU A 1 86 ? 10.003 -4.664 4.809 1.00 89.69 86 LEU A CA 1
ATOM 693 C C . LEU A 1 86 ? 8.757 -3.895 4.338 1.00 89.69 86 LEU A C 1
ATOM 695 O O . LEU A 1 86 ? 7.633 -4.332 4.591 1.00 89.69 86 LEU A O 1
ATOM 699 N N . ASN A 1 87 ? 8.939 -2.798 3.596 1.00 90.31 87 ASN A N 1
ATOM 700 C CA . ASN A 1 87 ? 7.830 -2.081 2.965 1.00 90.31 87 ASN A CA 1
ATOM 701 C C . ASN A 1 87 ? 7.107 -2.966 1.939 1.00 90.31 87 ASN A C 1
ATOM 703 O O . ASN A 1 87 ? 5.879 -3.052 1.984 1.00 90.31 87 ASN A O 1
ATOM 707 N N . SER A 1 88 ? 7.840 -3.673 1.071 1.00 93.00 88 SER A N 1
ATOM 708 C CA . SER A 1 88 ? 7.262 -4.629 0.112 1.00 93.00 88 SER A CA 1
ATOM 709 C C . SER A 1 88 ? 6.427 -5.706 0.807 1.00 93.00 88 SER A C 1
ATOM 711 O O . SER A 1 88 ? 5.304 -5.982 0.386 1.00 93.00 88 SER A O 1
ATOM 713 N N . TYR A 1 89 ? 6.917 -6.257 1.921 1.00 94.56 89 TYR A N 1
ATOM 714 C CA . TYR A 1 89 ? 6.197 -7.249 2.719 1.00 94.56 89 TYR A CA 1
ATOM 715 C C . TYR A 1 89 ? 4.856 -6.712 3.238 1.00 94.56 89 TYR A C 1
ATOM 717 O O . TYR A 1 89 ? 3.811 -7.344 3.064 1.00 94.56 89 TYR A O 1
ATOM 725 N N . PHE A 1 90 ? 4.841 -5.525 3.851 1.00 95.75 90 PHE A N 1
ATOM 726 C CA . PHE A 1 90 ? 3.595 -4.965 4.379 1.00 95.75 90 PHE A CA 1
ATOM 727 C C . PHE A 1 90 ? 2.648 -4.453 3.291 1.00 95.75 90 PHE A C 1
ATOM 729 O O . PHE A 1 90 ? 1.433 -4.572 3.462 1.00 95.75 90 PHE A O 1
ATOM 736 N N . ARG A 1 91 ? 3.168 -3.963 2.160 1.00 95.00 91 ARG A N 1
ATOM 737 C CA . ARG A 1 91 ? 2.363 -3.645 0.971 1.00 95.00 91 ARG A CA 1
ATOM 738 C C . ARG A 1 91 ? 1.690 -4.886 0.408 1.00 95.00 91 ARG A C 1
ATOM 740 O O . ARG A 1 91 ? 0.487 -4.849 0.164 1.00 95.00 91 ARG A O 1
ATOM 747 N N . LEU A 1 92 ? 2.409 -6.004 0.309 1.00 97.44 92 LEU A N 1
ATOM 748 C CA . LEU A 1 92 ? 1.822 -7.282 -0.087 1.00 97.44 92 LEU A CA 1
ATOM 749 C C . LEU A 1 92 ? 0.694 -7.693 0.870 1.00 97.44 92 LEU A C 1
ATOM 751 O O . LEU A 1 92 ? -0.403 -8.033 0.431 1.00 97.44 92 LEU A O 1
ATOM 755 N N . LYS A 1 93 ? 0.913 -7.590 2.186 1.00 97.62 93 LYS A N 1
ATOM 756 C CA . LYS A 1 93 ? -0.136 -7.886 3.175 1.00 97.62 93 LYS A CA 1
ATOM 757 C C . LYS A 1 93 ? -1.350 -6.967 3.074 1.00 97.62 93 LYS A C 1
ATOM 759 O O . LYS A 1 93 ? -2.448 -7.407 3.400 1.00 97.62 93 LYS A O 1
ATOM 764 N N . GLU A 1 94 ? -1.183 -5.699 2.707 1.00 97.12 94 GLU A N 1
ATOM 765 C CA . GLU A 1 94 ? -2.320 -4.818 2.411 1.00 97.12 94 GLU A CA 1
ATOM 766 C C . GLU A 1 94 ? -3.014 -5.232 1.115 1.00 97.12 94 GLU A C 1
ATOM 768 O O . GLU A 1 94 ? -4.244 -5.269 1.077 1.00 97.12 94 GLU A O 1
ATOM 773 N N . ALA A 1 95 ? -2.251 -5.607 0.087 1.00 97.56 95 ALA A N 1
ATOM 774 C CA . ALA A 1 95 ? -2.803 -5.977 -1.204 1.00 97.56 95 ALA A CA 1
ATOM 775 C C . ALA A 1 95 ? -3.698 -7.214 -1.135 1.00 97.56 95 ALA A C 1
ATOM 777 O O . ALA A 1 95 ? -4.823 -7.209 -1.640 1.00 97.56 95 ALA A O 1
ATOM 778 N N . LEU A 1 96 ? -3.253 -8.232 -0.404 1.00 97.50 96 LEU A N 1
ATOM 779 C CA . LEU A 1 96 ? -3.983 -9.487 -0.232 1.00 97.50 96 LEU A CA 1
ATOM 780 C C . LEU A 1 96 ? -5.283 -9.350 0.584 1.00 97.50 96 LEU A C 1
ATOM 782 O O . LEU A 1 96 ? -6.070 -10.291 0.639 1.00 97.50 96 LEU A O 1
ATOM 786 N N . LYS A 1 97 ? -5.568 -8.189 1.194 1.00 97.62 97 LYS A N 1
ATOM 787 C CA . LYS A 1 97 ? -6.875 -7.939 1.836 1.00 97.62 97 LYS A CA 1
ATOM 788 C C . LYS A 1 97 ? -8.002 -7.731 0.829 1.00 97.62 97 LYS A C 1
ATOM 790 O O . LYS A 1 97 ? -9.167 -7.928 1.172 1.00 97.62 97 LYS A O 1
ATOM 795 N N . THR A 1 98 ? -7.680 -7.251 -0.371 1.00 97.75 98 THR A N 1
ATOM 796 C CA . THR A 1 98 ? -8.675 -6.851 -1.379 1.00 97.75 98 THR A CA 1
ATOM 797 C C . THR A 1 98 ? -8.464 -7.512 -2.735 1.00 97.75 98 THR A C 1
ATOM 799 O O . THR A 1 98 ? -9.393 -7.502 -3.545 1.00 97.75 98 THR A O 1
ATOM 802 N N . GLN A 1 99 ? -7.289 -8.096 -2.978 1.00 98.38 99 GLN A N 1
ATOM 803 C CA . GLN A 1 99 ? -6.915 -8.711 -4.248 1.00 98.38 99 GLN A CA 1
ATOM 804 C C . GLN A 1 99 ? -6.592 -10.198 -4.083 1.00 98.38 99 GLN A C 1
ATOM 806 O O . GLN A 1 99 ? -5.944 -10.605 -3.120 1.00 98.38 99 GLN A O 1
ATOM 811 N N . LYS A 1 100 ? -7.006 -10.994 -5.071 1.00 97.44 100 LYS A N 1
ATOM 812 C CA . LYS A 1 100 ? -6.591 -12.385 -5.286 1.00 97.44 100 LYS A CA 1
ATOM 813 C C . LYS A 1 100 ? -5.655 -12.453 -6.494 1.00 97.44 100 LYS A C 1
ATOM 815 O O . LYS A 1 100 ? -6.031 -12.950 -7.550 1.00 97.44 100 LYS A O 1
ATOM 820 N N . THR A 1 101 ? -4.461 -11.891 -6.337 1.00 96.75 101 THR A N 1
ATOM 821 C CA . THR A 1 101 ? -3.424 -11.861 -7.379 1.00 96.75 101 THR A CA 1
ATOM 822 C C . THR A 1 101 ? -2.986 -13.276 -7.752 1.00 96.75 101 THR A C 1
ATOM 824 O O . THR A 1 101 ? -2.767 -14.104 -6.867 1.00 96.75 101 THR A O 1
ATOM 827 N N . LYS A 1 102 ? -2.822 -13.538 -9.048 1.00 97.88 102 LYS A N 1
ATOM 828 C CA . LYS A 1 102 ? -2.348 -14.813 -9.609 1.00 97.88 102 LYS A CA 1
ATOM 829 C C . LYS A 1 102 ? -0.824 -14.913 -9.587 1.00 97.88 102 LYS A C 1
ATOM 831 O O . LYS A 1 102 ? -0.289 -16.004 -9.429 1.00 97.88 102 LYS A O 1
ATOM 836 N N . LEU A 1 103 ? -0.142 -13.776 -9.731 1.00 98.12 103 LEU A N 1
ATOM 837 C CA . LEU A 1 103 ? 1.314 -13.688 -9.742 1.00 98.12 103 LEU A CA 1
ATOM 838 C C . LEU A 1 103 ? 1.783 -12.468 -8.946 1.00 98.12 103 LEU A C 1
ATOM 840 O O . LEU A 1 103 ? 1.227 -11.375 -9.065 1.00 98.12 103 LEU A O 1
ATOM 844 N N . ILE A 1 104 ? 2.823 -12.665 -8.142 1.00 98.19 104 ILE A N 1
ATOM 845 C CA . ILE A 1 104 ? 3.521 -11.602 -7.420 1.00 98.19 104 ILE A CA 1
ATOM 846 C C . ILE A 1 104 ? 4.971 -11.626 -7.887 1.00 98.19 104 ILE A C 1
ATOM 848 O O . ILE A 1 104 ? 5.629 -12.660 -7.793 1.00 98.19 104 ILE A O 1
ATOM 852 N N . ILE A 1 105 ? 5.456 -10.488 -8.371 1.00 97.50 105 ILE A N 1
ATOM 853 C CA . ILE A 1 105 ? 6.836 -10.301 -8.812 1.00 97.50 105 ILE A CA 1
ATOM 854 C C . ILE A 1 105 ? 7.503 -9.349 -7.827 1.00 97.50 105 ILE A C 1
ATOM 856 O O . ILE A 1 105 ? 7.039 -8.226 -7.627 1.00 97.50 105 ILE A O 1
ATOM 860 N N . LEU A 1 106 ? 8.576 -9.818 -7.195 1.00 95.56 106 LEU A N 1
ATOM 861 C CA . LEU A 1 106 ? 9.383 -9.046 -6.259 1.00 95.56 106 LEU A CA 1
ATOM 862 C C . LEU A 1 106 ? 10.771 -8.840 -6.855 1.00 95.56 106 LEU A C 1
ATOM 864 O O . LEU A 1 106 ? 11.483 -9.805 -7.125 1.00 95.56 106 LEU A O 1
ATOM 868 N N . GLU A 1 107 ? 11.156 -7.585 -7.033 1.00 92.88 107 GLU A N 1
ATOM 869 C CA . GLU A 1 107 ? 12.499 -7.227 -7.473 1.00 92.88 107 GLU A CA 1
ATOM 870 C C . GLU A 1 107 ? 13.537 -7.452 -6.362 1.00 92.88 107 GLU A C 1
ATOM 872 O O . GLU A 1 107 ? 13.314 -7.154 -5.187 1.00 92.88 107 GLU A O 1
ATOM 877 N N . GLY A 1 108 ? 14.677 -8.032 -6.752 1.00 89.31 108 GLY A N 1
ATOM 878 C CA . GLY A 1 108 ? 15.733 -8.469 -5.838 1.00 89.31 108 GLY A CA 1
ATOM 879 C C . GLY A 1 108 ? 16.830 -7.440 -5.550 1.00 89.31 108 GLY A C 1
ATOM 880 O O . GLY A 1 108 ? 17.619 -7.667 -4.639 1.00 89.31 108 GLY A O 1
ATOM 881 N N . TYR A 1 109 ? 16.904 -6.316 -6.270 1.00 86.44 109 TYR A N 1
ATOM 882 C CA . TYR A 1 109 ? 18.000 -5.340 -6.132 1.00 86.44 109 TYR A CA 1
ATOM 883 C C . TYR A 1 109 ? 18.158 -4.830 -4.692 1.00 86.44 109 TYR A C 1
ATOM 885 O O . TYR A 1 109 ? 19.263 -4.838 -4.146 1.00 86.44 109 TYR A O 1
ATOM 893 N N . ILE A 1 110 ? 17.048 -4.498 -4.024 1.00 78.81 110 ILE A N 1
ATOM 894 C CA . ILE A 1 110 ? 17.050 -4.032 -2.627 1.00 78.81 110 ILE A CA 1
ATOM 895 C C . ILE A 1 110 ? 17.605 -5.070 -1.642 1.00 78.81 110 ILE A C 1
ATOM 897 O O . ILE A 1 110 ? 18.063 -4.688 -0.569 1.00 78.81 110 ILE A O 1
ATOM 901 N N . LEU A 1 111 ? 17.622 -6.362 -1.986 1.00 77.94 111 LEU A N 1
ATOM 902 C CA . LEU A 1 111 ? 18.266 -7.389 -1.157 1.00 77.94 111 LEU A CA 1
ATOM 903 C C . LEU A 1 111 ? 19.792 -7.257 -1.164 1.00 77.94 111 LEU A C 1
ATOM 905 O O . LEU A 1 111 ? 20.438 -7.547 -0.162 1.00 77.94 111 LEU A O 1
ATOM 909 N N . SER A 1 112 ? 20.357 -6.834 -2.296 1.00 75.19 112 SER A N 1
ATOM 910 C CA . SER A 1 112 ? 21.803 -6.662 -2.477 1.00 75.19 112 SER A CA 1
ATOM 911 C C . SER A 1 112 ? 22.311 -5.305 -1.993 1.00 75.19 112 SER A C 1
ATOM 913 O O . SER A 1 112 ? 23.483 -5.154 -1.652 1.00 75.19 112 SER A O 1
ATOM 915 N N . ALA A 1 113 ? 21.424 -4.315 -1.922 1.00 67.38 113 ALA A N 1
ATOM 916 C CA . ALA A 1 113 ? 21.766 -2.949 -1.580 1.00 67.38 113 ALA A CA 1
ATOM 917 C C . ALA A 1 113 ? 21.789 -2.761 -0.045 1.00 67.38 113 ALA A C 1
ATOM 919 O O . ALA A 1 113 ? 20.887 -2.172 0.554 1.00 67.38 113 ALA A O 1
ATOM 920 N N . TYR A 1 114 ? 22.829 -3.317 0.587 1.00 53.69 114 TYR A N 1
ATOM 921 C CA . TYR A 1 114 ? 23.022 -3.438 2.043 1.00 53.69 114 TYR A CA 1
ATOM 922 C C . TYR A 1 114 ? 22.887 -2.100 2.809 1.00 53.69 114 TYR A C 1
ATOM 924 O O . TYR A 1 114 ? 22.384 -2.072 3.935 1.00 53.69 114 TYR A O 1
ATOM 932 N N . ASP A 1 115 ? 23.217 -0.974 2.166 1.00 56.84 115 ASP A N 1
ATOM 933 C CA . ASP A 1 115 ? 23.208 0.362 2.782 1.00 56.84 115 ASP A CA 1
ATOM 934 C C . ASP A 1 115 ? 21.835 1.052 2.860 1.00 56.84 115 ASP A C 1
ATOM 936 O O . ASP A 1 115 ? 21.683 2.013 3.615 1.00 56.84 115 ASP A O 1
ATOM 940 N N . TYR A 1 116 ? 20.786 0.556 2.188 1.00 54.34 116 TYR A N 1
ATOM 941 C CA . TYR A 1 116 ? 19.431 1.145 2.299 1.00 54.34 116 TYR A CA 1
ATOM 942 C C . TYR A 1 116 ? 18.719 0.820 3.622 1.00 54.34 116 TYR A C 1
ATOM 944 O O . TYR A 1 116 ? 17.583 1.242 3.856 1.00 54.34 116 TYR A O 1
ATOM 952 N N . THR A 1 117 ? 19.378 0.055 4.491 1.00 52.84 117 THR A N 1
ATOM 953 C CA . THR A 1 117 ? 18.940 -0.209 5.865 1.00 52.84 117 THR A CA 1
ATOM 954 C C . THR A 1 117 ? 19.402 0.866 6.847 1.00 52.84 117 THR A C 1
ATOM 956 O O . THR A 1 117 ? 18.905 0.913 7.976 1.00 52.84 117 THR A O 1
ATOM 959 N N . SER A 1 118 ? 20.316 1.748 6.425 1.00 51.38 118 SER A N 1
ATOM 960 C CA . SER A 1 118 ? 20.776 2.861 7.243 1.00 51.38 118 SER A CA 1
ATOM 961 C C . SER A 1 118 ? 19.638 3.856 7.479 1.00 51.38 118 SER A C 1
ATOM 963 O O . SER A 1 118 ? 18.816 4.172 6.616 1.00 51.38 118 SER A O 1
ATOM 965 N N . TYR A 1 119 ? 19.571 4.346 8.711 1.00 53.81 119 TYR A N 1
ATOM 966 C CA . TYR A 1 119 ? 18.565 5.292 9.181 1.00 53.81 119 TYR A CA 1
ATOM 967 C C . TYR A 1 119 ? 18.651 6.676 8.501 1.00 53.81 119 TYR A C 1
ATOM 969 O O . TYR A 1 119 ? 17.820 7.552 8.749 1.00 53.81 119 TYR A O 1
ATOM 977 N N . ASP A 1 120 ? 19.628 6.850 7.611 1.00 55.06 120 ASP A N 1
ATOM 978 C CA . ASP A 1 120 ? 19.965 8.088 6.914 1.00 55.06 120 ASP A CA 1
ATOM 979 C C . ASP A 1 120 ? 18.990 8.443 5.782 1.00 55.06 120 ASP A C 1
ATOM 981 O O . ASP A 1 120 ? 19.082 9.525 5.205 1.00 55.06 120 ASP A O 1
ATOM 985 N N . MET A 1 121 ? 17.986 7.595 5.514 1.00 59.50 121 MET A N 1
ATOM 986 C CA . MET A 1 121 ? 16.929 7.860 4.528 1.00 59.50 121 MET A CA 1
ATOM 987 C C . MET A 1 121 ? 15.523 7.983 5.150 1.00 59.50 121 MET A C 1
ATOM 989 O O . MET A 1 121 ? 14.599 7.238 4.794 1.00 59.50 121 MET A O 1
ATOM 993 N N . PRO A 1 122 ? 15.292 8.967 6.045 1.00 67.25 122 PRO A N 1
ATOM 994 C CA . PRO A 1 122 ? 14.021 9.130 6.754 1.00 67.25 122 PRO A CA 1
ATOM 995 C C . PRO A 1 122 ? 12.826 9.324 5.810 1.00 67.25 122 PRO A C 1
ATOM 997 O O . PRO A 1 122 ? 11.712 8.905 6.128 1.00 67.25 122 PRO A O 1
ATOM 1000 N N . HIS A 1 123 ? 13.044 9.895 4.621 1.00 70.50 123 HIS A N 1
ATOM 1001 C CA . HIS A 1 123 ? 11.991 10.116 3.631 1.00 70.50 123 HIS A CA 1
ATOM 1002 C C . HIS A 1 123 ? 11.428 8.808 3.034 1.00 70.50 123 HIS A C 1
ATOM 1004 O O . HIS A 1 123 ? 10.220 8.708 2.800 1.00 70.50 123 HIS A O 1
ATOM 1010 N N . ILE A 1 124 ? 12.258 7.773 2.841 1.00 73.06 124 ILE A N 1
ATOM 1011 C CA . ILE A 1 124 ? 11.812 6.460 2.332 1.00 73.06 124 ILE A CA 1
ATOM 1012 C C . ILE A 1 124 ? 10.887 5.796 3.359 1.00 73.06 124 ILE A C 1
ATOM 1014 O O . ILE A 1 124 ? 9.805 5.306 3.030 1.00 73.06 124 ILE A O 1
ATOM 1018 N N . PHE A 1 125 ? 11.282 5.812 4.632 1.00 78.50 125 PHE A N 1
ATOM 1019 C CA . PHE A 1 125 ? 10.501 5.191 5.703 1.00 78.50 125 PHE A CA 1
ATOM 1020 C C . PHE A 1 125 ? 9.205 5.956 5.960 1.00 78.50 125 PHE A C 1
ATOM 1022 O O . PHE A 1 125 ? 8.134 5.356 6.053 1.00 78.50 125 PHE A O 1
ATOM 1029 N N . MET A 1 126 ? 9.278 7.289 5.997 1.00 80.75 126 MET A N 1
ATOM 1030 C CA . MET A 1 126 ? 8.099 8.140 6.133 1.00 80.75 126 MET A CA 1
ATOM 1031 C C . MET A 1 126 ? 7.101 7.920 5.001 1.00 80.75 126 MET A C 1
ATOM 1033 O O . MET A 1 126 ? 5.911 7.781 5.270 1.00 80.75 126 MET A O 1
ATOM 1037 N N . SER A 1 127 ? 7.553 7.871 3.748 1.00 81.56 127 SER A N 1
ATOM 1038 C CA . SER A 1 127 ? 6.647 7.699 2.609 1.00 81.56 127 SER A CA 1
ATOM 1039 C C . SER A 1 127 ? 5.997 6.314 2.580 1.00 81.56 127 SER A C 1
ATOM 1041 O O . SER A 1 127 ? 4.777 6.219 2.419 1.00 81.56 127 SER A O 1
ATOM 1043 N N . GLY A 1 128 ? 6.750 5.249 2.868 1.00 86.19 128 GLY A N 1
ATOM 1044 C CA . GLY A 1 128 ? 6.203 3.900 3.039 1.00 86.19 128 GLY A CA 1
ATOM 1045 C C . GLY A 1 128 ? 5.155 3.811 4.156 1.00 86.19 128 GLY A C 1
ATOM 1046 O O . GLY A 1 128 ? 4.060 3.300 3.938 1.00 86.19 128 GLY A O 1
ATOM 1047 N N . ILE A 1 129 ? 5.438 4.377 5.333 1.00 89.44 129 ILE A N 1
ATOM 1048 C CA . ILE A 1 129 ? 4.549 4.299 6.504 1.00 89.44 129 ILE A CA 1
ATOM 1049 C C . ILE A 1 129 ? 3.331 5.222 6.368 1.00 89.44 129 ILE A C 1
ATOM 1051 O O . ILE A 1 129 ? 2.194 4.813 6.631 1.00 89.44 129 ILE A O 1
ATOM 1055 N N . PHE A 1 130 ? 3.532 6.490 6.005 1.00 88.25 130 PHE A N 1
ATOM 1056 C CA . PHE A 1 130 ? 2.452 7.480 5.989 1.00 88.25 130 PHE A CA 1
ATOM 1057 C C . PHE A 1 130 ? 1.482 7.295 4.828 1.00 88.25 130 PHE A C 1
ATOM 1059 O O . PHE A 1 130 ? 0.333 7.721 4.946 1.00 88.25 130 PHE A O 1
ATOM 1066 N N . SER A 1 131 ? 1.900 6.618 3.758 1.00 88.12 131 SER A N 1
ATOM 1067 C CA . SER A 1 131 ? 1.017 6.268 2.644 1.00 88.12 131 SER A CA 1
ATOM 1068 C C . SER A 1 131 ? 0.009 5.165 2.999 1.00 88.12 131 SER A C 1
ATOM 1070 O O . SER A 1 131 ? -1.080 5.103 2.424 1.00 88.12 131 SER A O 1
ATOM 1072 N N . MET A 1 132 ? 0.310 4.321 3.995 1.00 90.94 132 MET A N 1
ATOM 1073 C CA . MET A 1 132 ? -0.605 3.276 4.455 1.00 90.94 132 MET A CA 1
ATOM 1074 C C . MET A 1 132 ? -1.778 3.844 5.261 1.00 90.94 132 MET A C 1
ATOM 1076 O O . MET A 1 132 ? -1.610 4.698 6.145 1.00 90.94 132 MET A O 1
ATOM 1080 N N . HIS A 1 133 ? -2.967 3.277 5.035 1.00 89.69 133 HIS A N 1
ATOM 1081 C CA . HIS A 1 133 ? -4.093 3.434 5.950 1.00 89.69 133 HIS A CA 1
ATOM 1082 C C . HIS A 1 133 ? -3.744 2.887 7.338 1.00 89.69 133 HIS A C 1
ATOM 1084 O O . HIS A 1 133 ? -2.878 2.025 7.493 1.00 89.69 133 HIS A O 1
ATOM 1090 N N . PHE A 1 134 ? -4.422 3.393 8.369 1.00 89.25 134 PHE A N 1
ATOM 1091 C CA . PHE A 1 134 ? -4.249 2.856 9.712 1.00 89.25 134 PHE A CA 1
ATOM 1092 C C . PHE A 1 134 ? -4.686 1.386 9.745 1.00 89.25 134 PHE A C 1
ATOM 1094 O O . PHE A 1 134 ? -5.834 1.057 9.450 1.00 89.25 134 PHE A O 1
ATOM 1101 N N . SER A 1 135 ? -3.750 0.495 10.066 1.00 92.62 135 SER A N 1
ATOM 1102 C CA . SER A 1 135 ? -3.967 -0.949 10.108 1.00 92.62 135 SER A CA 1
ATOM 1103 C C . SER A 1 135 ? -2.933 -1.612 11.018 1.00 92.62 135 SER A C 1
ATOM 1105 O O . SER A 1 135 ? -1.882 -1.035 11.302 1.00 92.62 135 SER A O 1
ATOM 1107 N N . LEU A 1 136 ? -3.183 -2.859 11.432 1.00 95.50 136 LEU A N 1
ATOM 1108 C CA . LEU A 1 136 ? -2.186 -3.648 12.169 1.00 95.50 136 LEU A CA 1
ATOM 1109 C C . LEU A 1 136 ? -0.874 -3.810 11.387 1.00 95.50 136 LEU A C 1
ATOM 1111 O O . LEU A 1 136 ? 0.193 -3.848 11.988 1.00 95.50 136 LEU A O 1
ATOM 1115 N N . ASN A 1 137 ? -0.934 -3.852 10.053 1.00 96.25 137 ASN A N 1
ATOM 1116 C CA . ASN A 1 137 ? 0.263 -3.893 9.216 1.00 96.25 137 ASN A CA 1
ATOM 1117 C C . ASN A 1 137 ? 1.074 -2.600 9.350 1.00 96.25 137 ASN A C 1
ATOM 1119 O O . ASN A 1 137 ? 2.278 -2.680 9.556 1.00 96.25 137 ASN A O 1
ATOM 1123 N N . LYS A 1 138 ? 0.427 -1.425 9.331 1.00 94.31 138 LYS A N 1
ATOM 1124 C CA . LYS A 1 138 ? 1.105 -0.142 9.575 1.00 94.31 138 LYS A CA 1
ATOM 1125 C C . LYS A 1 138 ? 1.733 -0.088 10.968 1.00 94.31 138 LYS A C 1
ATOM 1127 O O . LYS A 1 138 ? 2.880 0.321 11.107 1.00 94.31 138 LYS A O 1
ATOM 1132 N N . VAL A 1 139 ? 1.005 -0.532 11.997 1.00 94.62 139 VAL A N 1
ATOM 1133 C CA . VAL A 1 139 ? 1.526 -0.594 13.375 1.00 94.62 139 VAL A CA 1
ATOM 1134 C C . VAL A 1 139 ? 2.767 -1.487 13.443 1.00 94.62 139 VAL A C 1
ATOM 1136 O O . VAL A 1 139 ? 3.770 -1.099 14.034 1.00 94.62 139 VAL A O 1
ATOM 1139 N N . ASN A 1 140 ? 2.718 -2.669 12.831 1.00 95.25 140 ASN A N 1
ATOM 1140 C CA . ASN A 1 140 ? 3.835 -3.610 12.845 1.00 95.25 140 ASN A CA 1
ATOM 1141 C C . ASN A 1 140 ? 5.029 -3.104 12.027 1.00 95.25 140 ASN A C 1
ATOM 1143 O O . ASN A 1 140 ? 6.160 -3.263 12.474 1.00 95.25 140 ASN A O 1
ATOM 1147 N N . LEU A 1 141 ? 4.787 -2.445 10.890 1.00 92.56 141 LEU A N 1
ATOM 1148 C CA . LEU A 1 141 ? 5.829 -1.787 10.105 1.00 92.56 141 LEU A CA 1
ATOM 1149 C C . LEU A 1 141 ? 6.567 -0.740 10.946 1.00 92.56 141 LEU A C 1
ATOM 1151 O O . LEU A 1 141 ? 7.787 -0.797 11.038 1.00 92.56 141 LEU A O 1
ATOM 1155 N N . ILE A 1 142 ? 5.839 0.142 11.643 1.00 91.69 142 ILE A N 1
ATOM 1156 C CA . ILE A 1 142 ? 6.440 1.142 12.542 1.00 91.69 142 ILE A CA 1
ATOM 1157 C C . ILE A 1 142 ? 7.294 0.463 13.617 1.00 91.69 142 ILE A C 1
ATOM 1159 O O . ILE A 1 142 ? 8.428 0.867 13.844 1.00 91.69 142 ILE A O 1
ATOM 1163 N N . LYS A 1 143 ? 6.778 -0.586 14.267 1.00 91.69 143 LYS A N 1
ATOM 1164 C CA . LYS A 1 143 ? 7.500 -1.278 15.347 1.00 91.69 143 LYS A CA 1
ATOM 1165 C C . LYS A 1 143 ? 8.788 -1.960 14.885 1.00 91.69 143 LYS A C 1
ATOM 1167 O O . LYS A 1 143 ? 9.713 -2.063 15.683 1.00 91.69 143 LYS A O 1
ATOM 1172 N N . LEU A 1 144 ? 8.818 -2.452 13.648 1.00 90.75 144 LEU A N 1
ATOM 1173 C CA . LEU A 1 144 ? 9.970 -3.153 13.078 1.00 90.75 144 LEU A CA 1
ATOM 1174 C C . LEU A 1 144 ? 10.987 -2.196 12.449 1.00 90.75 144 LEU A C 1
ATOM 1176 O O . LEU A 1 144 ? 12.179 -2.471 12.491 1.00 90.75 144 LEU A O 1
ATOM 1180 N N . GLN A 1 145 ? 10.522 -1.090 11.866 1.00 86.50 145 GLN A N 1
ATOM 1181 C CA . GLN A 1 145 ? 11.361 -0.164 11.107 1.00 86.50 145 GLN A CA 1
ATOM 1182 C C . GLN A 1 145 ? 11.867 1.018 11.939 1.00 86.50 145 GLN A C 1
ATOM 1184 O O . GLN A 1 145 ? 12.927 1.563 11.648 1.00 86.50 145 GLN A O 1
ATOM 1189 N N . ILE A 1 146 ? 11.108 1.446 12.952 1.00 86.50 146 ILE A N 1
ATOM 1190 C CA . ILE A 1 146 ? 11.381 2.672 13.705 1.00 86.50 146 ILE A CA 1
ATOM 1191 C C . ILE A 1 146 ? 11.821 2.338 15.138 1.00 86.50 146 ILE A C 1
ATOM 1193 O O . ILE A 1 146 ? 11.112 1.611 15.845 1.00 86.50 146 ILE A O 1
ATOM 1197 N N . PRO A 1 147 ? 12.933 2.929 15.620 1.00 87.25 147 PRO A N 1
ATOM 1198 C CA . PRO A 1 147 ? 13.339 2.847 17.018 1.00 87.25 147 PRO A CA 1
ATOM 1199 C C . PRO A 1 147 ? 12.224 3.273 17.981 1.00 87.2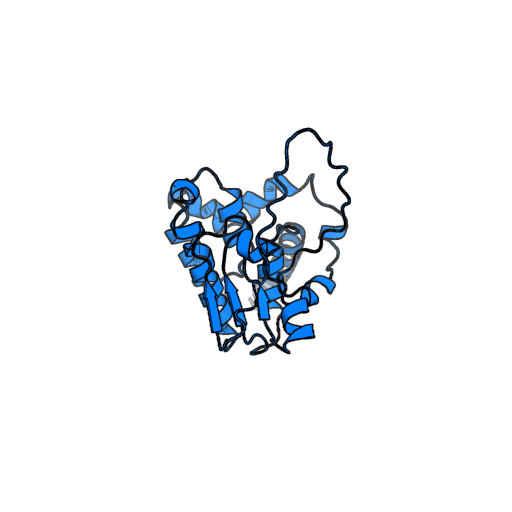5 147 PRO A C 1
ATOM 1201 O O . PRO A 1 147 ? 11.512 4.254 17.756 1.00 87.25 147 PRO A O 1
ATOM 1204 N N . LYS A 1 148 ? 12.085 2.548 19.097 1.00 89.19 148 LYS A N 1
ATOM 1205 C CA . LYS A 1 148 ? 10.968 2.711 20.045 1.00 89.19 148 LYS A CA 1
ATOM 1206 C C . LYS A 1 148 ? 10.806 4.139 20.578 1.00 89.19 148 LYS A C 1
ATOM 1208 O O . LYS A 1 148 ? 9.681 4.592 20.772 1.00 89.19 148 LYS A O 1
ATOM 1213 N N . ASN A 1 149 ? 11.907 4.858 20.790 1.00 89.62 149 ASN A N 1
ATOM 1214 C CA . ASN A 1 149 ? 11.901 6.245 21.267 1.00 89.62 149 ASN A CA 1
ATOM 1215 C C . ASN A 1 149 ? 11.276 7.239 20.270 1.00 89.62 149 ASN A C 1
ATOM 1217 O O . ASN A 1 149 ? 10.870 8.318 20.687 1.00 89.62 149 ASN A O 1
ATOM 1221 N N . ARG A 1 150 ? 11.153 6.876 18.987 1.00 85.00 150 ARG A N 1
ATOM 1222 C CA . ARG A 1 150 ? 10.602 7.730 17.920 1.00 85.00 150 ARG A CA 1
ATOM 1223 C C . ARG A 1 150 ? 9.222 7.300 17.427 1.00 85.00 150 ARG A C 1
ATOM 1225 O O . ARG A 1 150 ? 8.662 7.927 16.534 1.00 85.00 150 ARG A O 1
ATOM 1232 N N . TRP A 1 151 ? 8.618 6.268 18.017 1.00 88.62 151 TRP A N 1
ATOM 1233 C CA . TRP A 1 151 ? 7.288 5.785 17.617 1.00 88.62 151 TRP A CA 1
ATOM 1234 C C . TRP A 1 151 ? 6.217 6.881 17.595 1.00 88.62 151 TRP A C 1
ATOM 1236 O O . TRP A 1 151 ? 5.367 6.887 16.705 1.00 88.62 151 TRP A O 1
ATOM 1246 N N . ASN A 1 152 ? 6.276 7.829 18.532 1.00 85.00 152 ASN A N 1
ATOM 1247 C CA . ASN A 1 152 ? 5.317 8.932 18.613 1.00 85.00 152 ASN A CA 1
ATOM 1248 C C . ASN A 1 152 ? 5.280 9.781 17.333 1.00 85.00 152 ASN A C 1
ATOM 1250 O O . ASN A 1 152 ? 4.210 10.247 16.950 1.00 85.00 152 ASN A O 1
ATOM 1254 N N . GLU A 1 153 ? 6.410 9.917 16.639 1.00 83.56 153 GLU A N 1
ATOM 1255 C CA . GLU A 1 153 ? 6.520 10.689 15.398 1.00 83.56 153 GLU A CA 1
ATOM 1256 C C . GLU A 1 153 ? 5.779 10.024 14.232 1.00 83.56 153 GLU A C 1
ATOM 1258 O O . GLU A 1 153 ? 5.293 10.703 13.335 1.00 83.56 153 GLU A O 1
ATOM 1263 N N . PHE A 1 154 ? 5.654 8.694 14.254 1.00 85.44 154 PHE A N 1
ATOM 1264 C CA . PHE A 1 154 ? 5.035 7.916 13.178 1.00 85.44 154 PHE A CA 1
ATOM 1265 C C . PHE A 1 154 ? 3.591 7.503 13.491 1.00 85.44 154 PHE A C 1
ATOM 1267 O O . PHE A 1 154 ? 2.789 7.313 12.573 1.00 85.44 154 PHE A O 1
ATOM 1274 N N . PHE A 1 155 ? 3.226 7.385 14.774 1.00 84.81 155 PHE A N 1
ATOM 1275 C CA . PHE A 1 155 ? 1.835 7.172 15.188 1.00 84.81 155 PHE A CA 1
ATOM 1276 C C . PHE A 1 155 ? 1.009 8.456 15.167 1.00 84.81 155 PHE A C 1
ATOM 1278 O O . PHE A 1 155 ? -0.186 8.389 14.873 1.00 84.81 155 PHE A O 1
ATOM 1285 N N . ASN A 1 156 ? 1.623 9.609 15.448 1.00 79.31 156 ASN A N 1
ATOM 1286 C CA . ASN A 1 156 ? 0.965 10.904 15.361 1.00 79.31 156 ASN A CA 1
ATOM 1287 C C . ASN A 1 156 ? 1.430 11.665 14.107 1.00 79.31 156 ASN A C 1
ATOM 1289 O O . ASN A 1 156 ? 2.410 12.409 14.170 1.00 79.31 156 ASN A O 1
ATOM 1293 N N . PRO A 1 157 ? 0.708 11.552 12.977 1.00 70.50 157 PRO A N 1
ATOM 1294 C CA . PRO A 1 157 ? 1.119 12.195 11.735 1.00 70.50 157 PRO A CA 1
ATOM 1295 C C . PRO A 1 157 ? 1.146 13.731 11.831 1.00 70.50 157 PRO A C 1
ATOM 1297 O O . PRO A 1 157 ? 1.855 14.373 11.061 1.00 70.50 157 PRO A O 1
ATOM 1300 N N . PHE A 1 158 ? 0.434 14.337 12.792 1.00 74.25 158 PHE A N 1
ATOM 1301 C CA . PHE A 1 158 ? 0.463 15.788 12.996 1.00 74.25 158 PHE A CA 1
ATOM 1302 C C . PHE A 1 158 ? 1.837 16.301 13.438 1.00 74.25 158 PHE A C 1
ATOM 1304 O O . PHE A 1 158 ? 2.188 17.424 13.087 1.00 74.25 158 PHE A O 1
ATOM 1311 N N . TYR A 1 159 ? 2.637 15.478 14.129 1.00 74.62 159 TYR A N 1
ATOM 1312 C CA . TYR A 1 159 ? 4.006 15.845 14.498 1.00 74.62 159 TYR A CA 1
ATOM 1313 C C . TYR A 1 159 ? 4.854 16.118 13.252 1.00 74.62 159 TYR A C 1
ATOM 1315 O O . TYR A 1 159 ? 5.559 17.119 13.174 1.00 74.62 159 TYR A O 1
ATOM 1323 N N . THR A 1 160 ? 4.725 15.268 12.234 1.00 73.69 160 THR A N 1
ATOM 1324 C CA . THR A 1 160 ? 5.473 15.413 10.982 1.00 73.69 160 THR A CA 1
ATOM 1325 C C . THR A 1 160 ? 4.858 16.448 10.041 1.00 73.69 160 THR A C 1
ATOM 1327 O O . THR A 1 160 ? 5.575 17.105 9.287 1.00 73.69 160 THR A O 1
ATOM 1330 N N . TYR A 1 161 ? 3.536 16.632 10.079 1.00 73.31 161 TYR A N 1
ATOM 1331 C CA . TYR A 1 161 ? 2.846 17.608 9.230 1.00 73.31 161 TYR A CA 1
ATOM 1332 C C . TYR A 1 161 ? 3.076 19.063 9.649 1.00 73.31 161 TYR A C 1
ATOM 1334 O O . TYR A 1 161 ? 2.833 19.958 8.839 1.00 73.31 161 TYR A O 1
ATOM 1342 N N . HIS A 1 162 ? 3.564 19.317 10.869 1.00 70.38 162 HIS A N 1
ATOM 1343 C CA . HIS A 1 162 ? 3.790 20.674 11.377 1.00 70.38 162 HIS A CA 1
ATOM 1344 C C . HIS A 1 162 ? 4.740 21.522 10.520 1.00 70.38 162 HIS A C 1
ATOM 1346 O O . HIS A 1 162 ? 4.669 22.744 10.572 1.00 70.38 162 HIS A O 1
ATOM 1352 N N . ASN A 1 163 ? 5.565 20.910 9.671 1.00 69.94 163 ASN A N 1
ATOM 1353 C CA . ASN A 1 163 ? 6.459 21.645 8.775 1.00 69.94 163 ASN A CA 1
ATOM 1354 C C . ASN A 1 163 ? 5.844 21.942 7.392 1.00 69.94 163 ASN A C 1
ATOM 1356 O O . ASN A 1 163 ? 6.507 22.546 6.554 1.00 69.94 163 ASN A O 1
ATOM 1360 N N . LYS A 1 164 ? 4.592 21.533 7.122 1.00 74.25 164 LYS A N 1
ATOM 1361 C CA . LYS A 1 164 ? 3.971 21.628 5.784 1.00 74.25 164 LYS A CA 1
ATOM 1362 C C . LYS A 1 164 ? 3.138 22.902 5.558 1.00 74.25 164 LYS A C 1
ATOM 1364 O O . LYS A 1 164 ? 2.682 23.123 4.444 1.00 74.25 164 LYS A O 1
ATOM 1369 N N . TYR A 1 165 ? 2.917 23.754 6.567 1.00 77.56 165 TYR A N 1
ATOM 1370 C CA . TYR A 1 165 ? 2.029 24.927 6.421 1.00 77.56 165 TYR A CA 1
ATOM 1371 C C . TYR A 1 165 ? 2.448 25.871 5.285 1.00 77.56 165 TYR A C 1
ATOM 1373 O O . TYR A 1 165 ? 1.591 26.372 4.563 1.00 77.56 165 TYR A O 1
ATOM 1381 N N . SER A 1 166 ? 3.754 26.087 5.108 1.00 79.00 166 SER A N 1
ATOM 1382 C CA . SER A 1 166 ? 4.315 26.979 4.087 1.00 79.00 166 SER A CA 1
ATOM 1383 C C . SER A 1 166 ? 4.396 26.362 2.687 1.00 79.00 166 SER A C 1
ATOM 1385 O O . SER A 1 166 ? 4.653 27.085 1.731 1.00 79.00 166 SER A O 1
ATOM 1387 N N . SER A 1 167 ? 4.180 25.050 2.549 1.00 79.44 167 SER A N 1
ATOM 1388 C CA . SER A 1 167 ? 4.288 24.317 1.279 1.00 79.44 167 SER A CA 1
ATOM 1389 C C . SER A 1 167 ? 2.947 23.811 0.743 1.00 79.44 167 SER A C 1
ATOM 1391 O O . SER A 1 167 ? 2.919 23.047 -0.221 1.00 79.44 167 SER A O 1
ATOM 1393 N N . LEU A 1 168 ? 1.827 24.230 1.345 1.00 84.12 168 LEU A N 1
ATOM 1394 C CA . LEU A 1 168 ? 0.495 23.914 0.837 1.00 84.12 168 LEU A CA 1
ATOM 1395 C C . LEU A 1 168 ? 0.211 24.661 -0.468 1.00 84.12 168 LEU A C 1
ATOM 1397 O O . LEU A 1 168 ? 0.439 25.862 -0.594 1.00 84.12 168 LEU A O 1
ATOM 1401 N N . SER A 1 169 ? -0.371 23.940 -1.416 1.00 84.00 169 SER A N 1
ATOM 1402 C CA . SER A 1 169 ? -0.834 24.462 -2.698 1.00 84.00 169 SER A CA 1
ATOM 1403 C C . SER A 1 169 ? -2.336 24.235 -2.866 1.00 84.00 169 SER A C 1
ATOM 1405 O O . SER A 1 169 ? -2.941 23.431 -2.158 1.00 84.00 169 SER A O 1
ATOM 1407 N N . ILE A 1 170 ? -2.956 24.879 -3.860 1.00 83.81 170 ILE A N 1
ATOM 1408 C C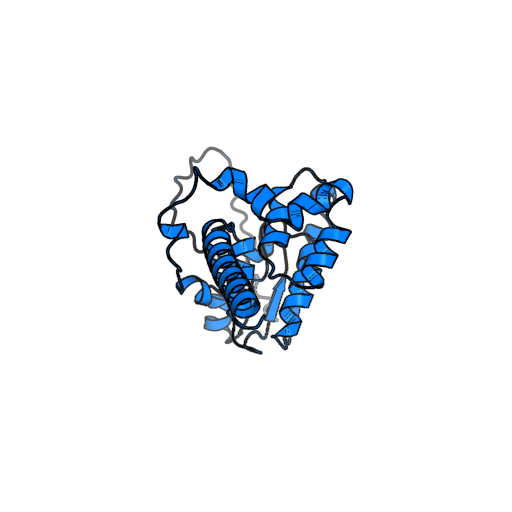A . ILE A 1 170 ? -4.374 24.650 -4.203 1.00 83.81 170 ILE A CA 1
ATOM 1409 C C . ILE A 1 170 ? -4.644 23.162 -4.496 1.00 83.81 170 ILE A C 1
ATOM 1411 O O . ILE A 1 170 ? -5.695 22.632 -4.135 1.00 83.81 170 ILE A O 1
ATOM 1415 N N . SER A 1 171 ? -3.670 22.456 -5.078 1.00 78.75 171 SER A N 1
ATOM 1416 C CA . SER A 1 171 ? -3.785 21.022 -5.362 1.00 78.75 171 SER A CA 1
ATOM 1417 C C . SER A 1 171 ? -3.926 20.162 -4.096 1.00 78.75 171 SER A C 1
ATOM 1419 O O . SER A 1 171 ? -4.522 19.087 -4.143 1.00 78.75 171 SER A O 1
ATOM 1421 N N . ASP A 1 172 ? -3.481 20.645 -2.929 1.00 82.25 172 ASP A N 1
ATOM 1422 C CA . ASP A 1 172 ? -3.679 19.945 -1.660 1.00 82.25 172 ASP A CA 1
ATOM 1423 C C . ASP A 1 172 ? -5.141 19.985 -1.181 1.00 82.25 172 ASP A C 1
ATOM 1425 O O . ASP A 1 172 ? -5.549 19.130 -0.387 1.00 82.25 172 ASP A O 1
ATOM 1429 N N . PHE A 1 173 ? -5.946 20.917 -1.693 1.00 83.38 173 PHE A N 1
ATOM 1430 C CA . PHE A 1 173 ? -7.374 21.043 -1.384 1.00 83.38 173 PHE A CA 1
ATOM 1431 C C . PHE A 1 173 ? -8.265 20.319 -2.398 1.00 83.38 173 PHE A C 1
ATOM 1433 O O . PHE A 1 173 ? -9.395 19.956 -2.070 1.00 83.38 173 PHE A O 1
ATOM 1440 N N . ILE A 1 174 ? -7.755 20.067 -3.606 1.00 80.31 174 ILE A N 1
ATOM 1441 C CA . ILE A 1 174 ? -8.493 19.426 -4.695 1.00 80.31 174 ILE A CA 1
ATOM 1442 C C . ILE A 1 174 ? -8.183 17.927 -4.723 1.00 80.31 174 ILE A C 1
ATOM 1444 O O . ILE A 1 174 ? -7.032 17.497 -4.674 1.00 80.31 174 ILE A O 1
ATOM 1448 N N . GLN A 1 175 ? -9.223 17.099 -4.824 1.00 67.88 175 GLN A N 1
ATOM 1449 C CA . GLN A 1 175 ? -9.047 15.669 -5.039 1.00 67.88 175 GLN A CA 1
ATOM 1450 C C . GLN A 1 175 ? -8.976 15.379 -6.536 1.00 67.88 175 GLN A C 1
ATOM 1452 O O . GLN A 1 175 ? -9.980 15.462 -7.238 1.00 67.88 175 GLN A O 1
ATOM 1457 N N . SER A 1 176 ? -7.791 15.001 -7.008 1.00 65.81 176 SER A N 1
ATOM 1458 C CA . SER A 1 176 ? -7.631 14.568 -8.388 1.00 65.81 176 SER A CA 1
ATOM 1459 C C . SER A 1 176 ? -7.897 13.073 -8.526 1.00 65.81 176 SER A C 1
ATOM 1461 O O . SER A 1 176 ? -7.234 12.239 -7.902 1.00 65.81 176 SER A O 1
ATOM 1463 N N . ASP A 1 177 ? -8.899 12.727 -9.327 1.00 68.19 177 ASP A N 1
ATOM 1464 C CA . ASP A 1 177 ? -9.336 11.345 -9.502 1.00 68.19 177 ASP A CA 1
ATOM 1465 C C . ASP A 1 177 ? -8.607 10.616 -10.634 1.00 68.19 177 ASP A C 1
ATOM 1467 O O . ASP A 1 177 ? -8.708 9.392 -10.701 1.00 68.19 177 ASP A O 1
ATOM 1471 N N . TYR A 1 178 ? -7.838 11.314 -11.482 1.00 69.44 178 TYR A N 1
ATOM 1472 C CA . TYR A 1 178 ? -7.132 10.675 -12.603 1.00 69.44 178 TYR A CA 1
ATOM 1473 C C . TYR A 1 178 ? -6.111 9.631 -12.129 1.00 69.44 178 TYR A C 1
ATOM 1475 O O . TYR A 1 178 ? -5.905 8.618 -12.792 1.00 69.44 178 TYR A O 1
ATOM 1483 N N . ILE A 1 179 ? -5.524 9.827 -10.944 1.00 66.94 179 ILE A N 1
ATOM 1484 C CA . ILE A 1 179 ? -4.471 8.954 -10.411 1.00 66.94 179 ILE A CA 1
ATOM 1485 C C . ILE A 1 179 ? -4.997 7.520 -10.174 1.00 66.94 179 ILE A C 1
ATOM 1487 O O . ILE A 1 179 ? -4.230 6.571 -10.102 1.00 66.94 179 ILE A O 1
ATOM 1491 N N . LYS A 1 180 ? -6.317 7.282 -10.119 1.00 70.81 180 LYS A N 1
ATOM 1492 C CA . LYS A 1 180 ? -6.848 5.903 -10.028 1.00 70.81 180 LYS A CA 1
ATOM 1493 C C . LYS A 1 180 ? -6.560 5.054 -11.274 1.00 70.81 180 LYS A C 1
ATOM 1495 O O . LYS A 1 180 ? -6.589 3.826 -11.181 1.00 70.81 180 LYS A O 1
ATOM 1500 N N . PHE A 1 181 ? -6.294 5.699 -12.410 1.00 79.44 181 PHE A N 1
ATOM 1501 C CA . PHE A 1 181 ? -6.103 5.049 -13.705 1.00 79.44 181 PHE A CA 1
ATOM 1502 C C . PHE A 1 181 ? -4.644 4.722 -14.022 1.00 79.44 181 PHE A C 1
ATOM 1504 O O . PHE A 1 181 ? -4.407 3.887 -14.882 1.00 79.44 181 PHE A O 1
ATOM 1511 N N . VAL A 1 182 ? -3.678 5.314 -13.312 1.00 79.38 182 VAL A N 1
ATOM 1512 C CA . VAL A 1 182 ? -2.246 5.132 -13.619 1.00 79.38 182 VAL A CA 1
ATOM 1513 C C . VAL A 1 182 ? -1.661 3.833 -13.051 1.00 79.38 182 VAL A C 1
ATOM 1515 O O . VAL A 1 182 ? -0.509 3.522 -13.306 1.00 79.38 182 VAL A O 1
ATOM 1518 N N . LYS A 1 183 ? -2.441 3.058 -12.279 1.00 89.94 183 LYS A N 1
ATOM 1519 C CA . LYS A 1 183 ? -2.085 1.708 -11.786 1.00 89.94 183 LYS A CA 1
ATOM 1520 C C . LYS A 1 183 ? -0.699 1.612 -11.117 1.00 89.94 183 LYS A C 1
ATOM 1522 O O . LYS A 1 183 ? -0.029 0.586 -11.214 1.00 89.94 183 LYS A O 1
ATOM 1527 N N . GLY A 1 184 ? -0.310 2.673 -10.404 1.00 86.62 184 GLY A N 1
ATOM 1528 C CA . GLY A 1 184 ? 0.969 2.766 -9.698 1.00 86.62 184 GLY A CA 1
ATOM 1529 C C . GLY A 1 184 ? 2.092 3.484 -10.452 1.00 86.62 184 GLY A C 1
ATOM 1530 O O . GLY A 1 184 ? 3.176 3.637 -9.898 1.00 86.62 184 GLY A O 1
ATOM 1531 N N . LEU A 1 185 ? 1.834 3.962 -11.672 1.00 85.00 185 LEU A N 1
ATOM 1532 C CA . LEU A 1 185 ? 2.777 4.766 -12.447 1.00 85.00 185 LEU A CA 1
ATOM 1533 C C . LEU A 1 185 ? 2.796 6.231 -12.022 1.00 85.00 185 LEU A C 1
ATOM 1535 O O . LEU A 1 185 ? 1.766 6.815 -11.678 1.00 85.00 185 LEU A O 1
ATOM 1539 N N . THR A 1 186 ? 3.966 6.846 -12.158 1.00 78.69 186 THR A N 1
ATOM 1540 C CA . THR A 1 186 ? 4.130 8.298 -12.086 1.00 78.69 186 THR A CA 1
ATOM 1541 C C . THR A 1 186 ? 4.260 8.846 -13.501 1.00 78.69 186 THR A C 1
ATOM 1543 O O . THR A 1 186 ? 5.221 8.534 -14.198 1.00 78.69 186 THR A O 1
ATOM 1546 N N . ILE A 1 187 ? 3.312 9.679 -13.936 1.00 73.88 187 ILE A N 1
ATOM 1547 C CA . ILE A 1 187 ? 3.400 10.325 -15.251 1.00 73.88 187 ILE A CA 1
ATOM 1548 C C . ILE A 1 187 ? 4.159 11.643 -15.104 1.00 73.88 187 ILE A C 1
ATOM 1550 O O . ILE A 1 187 ? 3.691 12.563 -14.428 1.00 73.88 187 ILE A O 1
ATOM 1554 N N . THR A 1 188 ? 5.315 11.745 -15.752 1.00 68.25 188 THR A N 1
ATOM 1555 C CA . THR A 1 188 ? 6.115 12.970 -15.816 1.00 68.25 188 THR A CA 1
ATOM 1556 C C . THR A 1 188 ? 6.036 13.563 -17.223 1.00 68.25 188 THR A C 1
ATOM 1558 O O . THR A 1 188 ? 6.274 12.890 -18.217 1.00 68.25 188 THR A O 1
ATOM 1561 N N . TYR A 1 189 ? 5.678 14.846 -17.316 1.00 68.25 189 TYR A N 1
ATOM 1562 C CA . TYR A 1 189 ? 5.595 15.582 -18.590 1.00 68.25 189 TYR A CA 1
ATOM 1563 C C . TYR A 1 189 ? 6.747 16.584 -18.766 1.00 68.25 189 TYR A C 1
ATOM 1565 O O . TYR A 1 189 ? 6.752 17.380 -19.702 1.00 68.25 189 TYR A O 1
ATOM 1573 N N . ASN A 1 190 ? 7.711 16.589 -17.839 1.00 67.81 190 ASN A N 1
ATOM 1574 C CA . ASN A 1 190 ? 8.786 17.571 -17.831 1.00 67.81 190 ASN A CA 1
ATOM 1575 C C . ASN A 1 190 ? 9.850 17.210 -18.865 1.00 67.81 190 ASN A C 1
ATOM 1577 O O . ASN A 1 190 ? 10.499 16.171 -18.770 1.00 67.81 190 ASN A O 1
ATOM 1581 N N . VAL A 1 191 ? 10.075 18.119 -19.809 1.00 68.50 191 VAL A N 1
ATOM 1582 C CA . VAL A 1 191 ? 11.223 18.069 -20.712 1.00 68.50 191 VAL A CA 1
ATOM 1583 C C . VAL A 1 191 ? 12.401 18.719 -19.992 1.00 68.50 191 VAL A C 1
ATOM 1585 O O . VAL A 1 191 ? 12.396 19.925 -19.749 1.00 68.50 191 VAL A O 1
ATOM 1588 N N . MET A 1 192 ? 13.402 17.926 -19.614 1.00 64.69 192 MET A N 1
ATOM 1589 C CA . MET A 1 192 ? 14.664 18.458 -19.102 1.00 64.69 192 MET A CA 1
ATOM 1590 C C . MET A 1 192 ? 15.649 18.622 -20.258 1.00 64.69 192 MET A C 1
ATOM 1592 O O . MET A 1 192 ? 15.915 17.671 -20.991 1.00 64.69 192 MET A O 1
ATOM 1596 N N . ASN A 1 193 ? 16.219 19.820 -20.404 1.00 66.44 193 ASN A N 1
ATOM 1597 C CA . ASN A 1 193 ? 17.356 20.022 -21.294 1.00 66.44 193 ASN A CA 1
ATOM 1598 C C . ASN A 1 193 ? 18.553 19.248 -20.732 1.00 66.44 193 ASN A C 1
ATOM 1600 O O . ASN A 1 193 ? 19.121 19.622 -19.705 1.00 66.44 193 ASN A O 1
ATOM 1604 N N . LEU A 1 194 ? 18.928 18.158 -21.399 1.00 67.12 194 LEU A N 1
ATOM 1605 C CA . LEU A 1 194 ? 20.153 17.433 -21.093 1.00 67.12 194 LEU A CA 1
ATOM 1606 C C . LEU A 1 194 ? 21.341 18.295 -21.534 1.00 67.12 194 LEU A C 1
ATOM 1608 O O . LEU A 1 194 ? 21.661 18.368 -22.720 1.00 67.12 194 LEU A O 1
ATOM 1612 N N . ASN A 1 195 ? 22.016 18.943 -20.584 1.00 64.81 195 ASN A N 1
ATOM 1613 C CA . ASN A 1 195 ? 23.347 19.482 -20.845 1.00 64.81 195 ASN A CA 1
ATOM 1614 C C . ASN A 1 195 ? 24.279 18.286 -21.088 1.00 64.81 195 ASN A C 1
ATOM 1616 O O . ASN A 1 195 ? 24.613 17.564 -20.147 1.00 64.81 195 ASN A O 1
ATOM 1620 N N . LYS A 1 196 ? 24.645 18.043 -22.355 1.00 60.47 196 LYS A N 1
ATOM 1621 C CA . LYS A 1 196 ? 25.585 16.994 -22.787 1.00 60.47 196 LYS A CA 1
ATOM 1622 C C . LYS A 1 196 ? 26.970 17.242 -22.183 1.00 60.47 196 LYS A C 1
ATOM 1624 O O . LYS A 1 196 ? 27.850 17.750 -22.861 1.00 60.47 196 LYS A O 1
ATOM 1629 N N . ASN A 1 197 ? 27.161 16.882 -20.921 1.00 61.16 197 ASN A N 1
ATOM 1630 C CA . ASN A 1 197 ? 28.450 17.015 -20.250 1.00 61.16 197 ASN A CA 1
ATOM 1631 C C . ASN A 1 197 ? 28.999 15.706 -19.690 1.00 61.16 197 ASN A C 1
ATOM 1633 O O . ASN A 1 197 ? 29.959 15.780 -18.945 1.00 61.16 197 ASN A O 1
ATOM 1637 N N . ASN A 1 198 ? 28.476 14.531 -20.062 1.00 52.88 198 ASN A N 1
ATOM 1638 C CA . ASN A 1 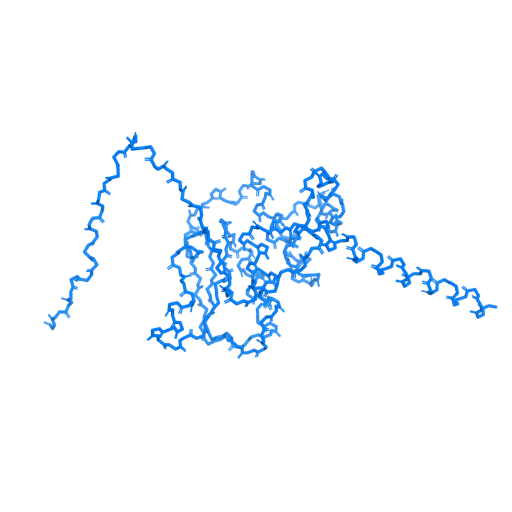198 ? 29.195 13.268 -19.881 1.00 52.88 198 ASN A CA 1
ATOM 1639 C C . ASN A 1 198 ? 28.765 12.215 -20.910 1.00 52.88 198 ASN A C 1
ATOM 1641 O O . ASN A 1 198 ? 27.609 12.155 -21.328 1.00 52.88 198 ASN A O 1
ATOM 1645 N N . THR A 1 199 ? 29.748 11.414 -21.311 1.00 54.62 199 THR A N 1
ATOM 1646 C CA . THR A 1 199 ? 29.684 10.197 -22.124 1.00 54.62 199 THR A CA 1
ATOM 1647 C C . THR A 1 199 ? 28.602 9.243 -21.626 1.00 54.62 199 THR A C 1
ATOM 1649 O O . THR A 1 199 ? 28.849 8.416 -20.753 1.00 54.62 199 THR A O 1
ATOM 1652 N N . PHE A 1 200 ? 27.406 9.323 -22.202 1.00 52.78 200 PHE A N 1
ATOM 1653 C CA . PHE A 1 200 ? 26.534 8.160 -22.252 1.00 52.78 200 PHE A CA 1
ATOM 1654 C C . PHE A 1 200 ? 27.182 7.193 -23.240 1.00 52.78 200 PHE A C 1
ATOM 1656 O O . PHE A 1 200 ? 27.280 7.494 -24.430 1.00 52.78 200 PHE A O 1
ATOM 1663 N N . THR A 1 201 ? 27.691 6.064 -22.754 1.00 56.78 201 THR A N 1
ATOM 1664 C CA . THR A 1 201 ? 27.898 4.914 -23.628 1.00 56.78 201 THR A CA 1
ATOM 1665 C C . THR A 1 201 ? 26.523 4.545 -24.160 1.00 56.78 201 THR A C 1
ATOM 1667 O O . THR A 1 201 ? 25.629 4.242 -23.373 1.00 56.78 201 THR A O 1
ATOM 1670 N N . GLU A 1 202 ? 26.328 4.632 -25.477 1.00 54.25 202 GLU A N 1
ATOM 1671 C CA . GLU A 1 202 ? 25.225 3.934 -26.129 1.00 54.25 202 GLU A CA 1
ATOM 1672 C C . GLU A 1 202 ? 25.410 2.452 -25.812 1.00 54.25 202 GLU A C 1
ATOM 1674 O O . GLU A 1 202 ? 26.161 1.745 -26.485 1.00 54.25 202 GLU A O 1
ATOM 1679 N N . GLU A 1 203 ? 24.793 1.982 -24.734 1.00 49.59 203 GLU A N 1
ATOM 1680 C CA . GLU A 1 203 ? 24.702 0.561 -24.479 1.00 49.59 203 GLU A CA 1
ATOM 1681 C C . GLU A 1 203 ? 23.706 0.024 -25.504 1.00 49.59 203 GLU A C 1
ATOM 1683 O O . GLU A 1 203 ? 22.492 0.012 -25.305 1.00 49.59 203 GLU A O 1
ATOM 1688 N N . LYS A 1 204 ? 24.231 -0.360 -26.669 1.00 51.00 204 LYS A N 1
ATOM 1689 C CA . LYS A 1 204 ? 23.538 -1.243 -27.600 1.00 51.00 204 LYS A CA 1
ATOM 1690 C C . LYS A 1 204 ? 23.486 -2.618 -26.945 1.00 51.00 204 LYS A C 1
ATOM 1692 O O . LYS A 1 204 ? 24.216 -3.522 -27.338 1.00 51.00 204 LYS A O 1
ATOM 1697 N N . LEU A 1 205 ? 22.663 -2.766 -25.909 1.00 49.75 205 LEU A N 1
ATOM 1698 C CA . LEU A 1 205 ? 22.206 -4.090 -25.521 1.00 49.75 205 LEU A CA 1
ATOM 1699 C C . LEU A 1 205 ? 21.528 -4.672 -26.769 1.00 49.75 205 LEU A C 1
ATOM 1701 O O . LEU A 1 205 ? 20.661 -3.992 -27.332 1.00 49.75 205 LEU A O 1
ATOM 1705 N N . PRO A 1 206 ? 21.918 -5.864 -27.253 1.00 46.44 206 PRO A N 1
ATOM 1706 C CA . PRO A 1 206 ? 21.160 -6.546 -28.285 1.00 46.44 206 PRO A CA 1
ATOM 1707 C C . PRO A 1 206 ? 19.812 -6.910 -27.664 1.00 46.44 206 PRO A C 1
ATOM 1709 O O . PRO A 1 206 ? 19.643 -7.940 -27.015 1.00 46.44 206 PRO A O 1
ATOM 1712 N N . LEU A 1 207 ? 18.845 -6.004 -27.791 1.00 50.47 207 LEU A N 1
ATOM 1713 C CA . LEU A 1 207 ? 17.449 -6.343 -27.613 1.00 50.47 207 LEU A CA 1
ATOM 1714 C C . LEU A 1 207 ? 17.146 -7.327 -28.739 1.00 50.47 207 LEU A C 1
ATOM 1716 O O . LEU A 1 207 ? 17.104 -6.943 -29.905 1.00 50.47 207 LEU A O 1
ATOM 1720 N N . THR A 1 208 ? 17.010 -8.596 -28.359 1.00 51.41 208 THR A N 1
ATOM 1721 C CA . THR A 1 208 ? 16.627 -9.719 -29.217 1.00 51.41 208 THR A CA 1
ATOM 1722 C C . THR A 1 208 ? 17.609 -10.026 -30.350 1.00 51.41 208 THR A C 1
ATOM 1724 O O . THR A 1 208 ? 17.315 -9.774 -31.514 1.00 51.41 208 THR A O 1
ATOM 1727 N N . ASP A 1 209 ? 18.716 -10.703 -30.029 1.00 44.16 209 ASP A N 1
ATOM 1728 C CA . ASP A 1 209 ? 19.083 -11.813 -30.909 1.00 44.16 209 ASP A CA 1
ATOM 1729 C C . ASP A 1 209 ? 17.969 -12.845 -30.744 1.00 44.16 209 ASP A C 1
ATOM 1731 O O . ASP A 1 209 ? 17.804 -13.485 -29.703 1.00 44.16 209 ASP A O 1
ATOM 1735 N N . ILE A 1 210 ? 17.106 -12.869 -31.750 1.00 48.06 210 ILE A N 1
ATOM 1736 C CA . ILE A 1 210 ? 16.112 -13.901 -31.970 1.00 48.06 210 ILE A CA 1
ATOM 1737 C C . ILE A 1 210 ? 16.873 -15.225 -31.875 1.00 48.06 210 ILE A C 1
ATOM 1739 O O . ILE A 1 210 ? 17.756 -15.496 -32.686 1.00 48.06 210 ILE A O 1
ATOM 1743 N N . VAL A 1 211 ? 16.564 -16.036 -30.862 1.00 52.00 211 VAL A N 1
ATOM 1744 C CA . VAL A 1 211 ? 16.906 -17.458 -30.902 1.00 52.00 211 VAL A CA 1
ATOM 1745 C C . VAL A 1 211 ? 15.967 -18.061 -31.944 1.00 52.00 211 VAL A C 1
ATOM 1747 O O . VAL A 1 211 ? 14.864 -18.502 -31.627 1.00 52.00 211 VAL A O 1
ATOM 1750 N N . GLU A 1 212 ? 16.355 -17.933 -33.209 1.00 44.47 212 GLU A N 1
ATOM 1751 C CA . GLU A 1 212 ? 15.837 -18.745 -34.301 1.00 44.47 212 GLU A CA 1
ATOM 1752 C C . GLU A 1 212 ? 16.484 -20.130 -34.154 1.00 44.47 212 GLU A C 1
ATOM 1754 O O . GLU A 1 212 ? 17.702 -20.245 -34.257 1.00 44.47 212 GLU A O 1
ATOM 1759 N N . GLU A 1 213 ? 15.628 -21.100 -33.804 1.00 45.94 213 GLU A N 1
ATOM 1760 C CA . GLU A 1 213 ? 15.779 -22.573 -33.721 1.00 45.94 213 GLU A CA 1
ATOM 1761 C C . GLU A 1 213 ? 17.142 -23.192 -33.352 1.00 45.94 213 GLU A C 1
ATOM 1763 O O . GLU A 1 213 ? 18.077 -23.237 -34.182 1.00 45.94 213 GLU A O 1
#

Sequence (213 aa):
MKIKAIKIISFLLIFCVLLYSVSRVFRFKGNDSFDATHTFYKQPKNSIDVLFLGSSHVHFDIDPAILYKEYGISSYNFSSSSQTLLNSYFRLKEALKTQKTKLIILEGYILSAYDYTSYDMPHIFMSGIFSMHFSLNKVNLIKLQIPKNRWNEFFNPFYTYHNKYSSLSISDFIQSDYIKFVKGLTITYNVMNLNKNNTFTEEKLPLTDIVEE